Protein AF-A0AAD7I548-F1 (afdb_monomer_lite)

pLDDT: mean 81.97, std 16.38, range [32.16, 98.12]

Secondary structure (DSSP, 8-state):
-------SSSPPPPPPPHHHHHHHHTT-TTS-PSTT-HHHHHHHHHHHHHHHHHHHTT-SSSTT-SPPGGGS----HHHHHHHHHHHHHHHHHHHHHHHHHHHH----HHHHHTTSSSS-SSS--GGGTTSGGG-SSHHHHHHHHHHHHHHHTS---SSPPPHHHHHTTT-----HHHHHHHHHHHHHHHHHHHHHHHSSPPPPP--GGGGGGGGS--

Structure (mmCIF, N/CA/C/O backbone):
data_AF-A0AAD7I548-F1
#
_entry.id   AF-A0AAD7I548-F1
#
loop_
_atom_site.group_PDB
_atom_site.id
_atom_site.type_symbol
_atom_site.label_atom_id
_atom_site.label_alt_id
_atom_site.label_comp_id
_atom_site.label_asym_id
_atom_site.label_entity_id
_atom_site.label_seq_id
_atom_site.pdbx_PDB_ins_code
_atom_site.Cartn_x
_atom_site.Cartn_y
_atom_site.Cartn_z
_atom_site.occupancy
_atom_site.B_iso_or_equiv
_atom_site.auth_seq_id
_atom_site.auth_comp_id
_atom_site.auth_asym_id
_atom_site.auth_atom_id
_atom_site.pdbx_PDB_model_num
ATOM 1 N N . MET A 1 1 ? -15.010 4.657 2.835 1.00 35.31 1 MET A N 1
ATOM 2 C CA . MET A 1 1 ? -15.731 3.500 3.411 1.00 35.31 1 MET A CA 1
ATOM 3 C C . MET A 1 1 ? -14.705 2.384 3.453 1.00 35.31 1 MET A C 1
ATOM 5 O O . MET A 1 1 ? -14.196 2.048 2.397 1.00 35.31 1 MET A O 1
ATOM 9 N N . PHE A 1 2 ? -14.270 1.965 4.641 1.00 32.16 2 PHE A N 1
ATOM 10 C CA . PHE A 1 2 ? -13.131 1.051 4.793 1.00 32.16 2 PHE A CA 1
ATOM 11 C C . PHE A 1 2 ? -13.638 -0.394 4.825 1.00 32.16 2 PHE A C 1
ATOM 13 O O . PHE A 1 2 ? -14.444 -0.732 5.692 1.00 32.16 2 PHE A O 1
ATOM 20 N N . HIS A 1 3 ? -13.201 -1.210 3.865 1.00 35.81 3 HIS A N 1
ATOM 21 C CA . HIS A 1 3 ? -13.447 -2.651 3.834 1.00 35.81 3 HIS A CA 1
ATOM 22 C C . HIS A 1 3 ? -12.361 -3.352 4.657 1.00 35.81 3 HIS A C 1
ATOM 24 O O . HIS A 1 3 ? -11.180 -3.264 4.330 1.00 35.81 3 HIS A O 1
ATOM 30 N N . LEU A 1 4 ? -12.754 -4.018 5.742 1.00 39.50 4 LEU A N 1
ATOM 31 C CA . LEU A 1 4 ? -11.858 -4.830 6.564 1.00 39.50 4 LEU A CA 1
ATOM 32 C C . LEU A 1 4 ? -11.823 -6.260 5.997 1.00 39.50 4 LEU A C 1
ATOM 34 O O . LEU A 1 4 ? -12.542 -7.124 6.480 1.00 39.50 4 LEU A O 1
ATOM 38 N N . GLY A 1 5 ? -11.010 -6.491 4.959 1.00 39.66 5 GLY A N 1
ATOM 39 C CA . GLY A 1 5 ? -10.735 -7.825 4.390 1.00 39.66 5 GLY A CA 1
ATOM 40 C C . GLY A 1 5 ? -11.938 -8.527 3.747 1.00 39.66 5 GLY A C 1
ATOM 41 O O . GLY A 1 5 ? -12.976 -7.903 3.574 1.00 39.66 5 GLY A O 1
ATOM 42 N N . TYR A 1 6 ? -11.779 -9.807 3.377 1.00 40.66 6 TYR A N 1
ATOM 43 C CA . TYR A 1 6 ? -12.833 -10.791 3.052 1.00 40.66 6 TYR A CA 1
ATOM 44 C C . TYR A 1 6 ? -12.662 -11.994 3.988 1.00 40.66 6 TYR A C 1
ATOM 46 O O . TYR A 1 6 ? -11.545 -12.302 4.396 1.00 40.66 6 TYR A O 1
ATOM 54 N N . GLY A 1 7 ? -13.769 -12.563 4.466 1.00 38.75 7 GLY A N 1
ATOM 55 C CA . GLY A 1 7 ? -13.752 -13.793 5.249 1.00 38.75 7 GLY A CA 1
ATOM 56 C C . GLY A 1 7 ? -13.667 -14.976 4.294 1.00 38.75 7 GLY A C 1
ATOM 57 O O . GLY A 1 7 ? -13.907 -14.814 3.100 1.00 38.75 7 GLY A O 1
ATOM 58 N N . ASP A 1 8 ? -13.352 -16.162 4.811 1.00 42.03 8 ASP A N 1
ATOM 59 C CA . ASP A 1 8 ? -13.540 -17.411 4.067 1.00 42.03 8 ASP A CA 1
ATOM 60 C C . ASP A 1 8 ? -15.040 -17.560 3.725 1.00 42.03 8 ASP A C 1
ATOM 62 O O . ASP A 1 8 ? -15.838 -18.020 4.544 1.00 42.03 8 ASP A O 1
ATOM 66 N N . GLY A 1 9 ? -15.438 -17.105 2.534 1.00 41.94 9 GLY A N 1
ATOM 67 C CA . GLY A 1 9 ? -16.812 -17.130 2.030 1.00 41.94 9 GLY A CA 1
ATOM 68 C C . GLY A 1 9 ? -17.279 -15.777 1.483 1.00 41.94 9 GLY A C 1
ATOM 69 O O . GLY A 1 9 ? -17.045 -14.742 2.096 1.00 41.94 9 GLY A O 1
ATOM 70 N N . ASP A 1 10 ? -17.981 -15.807 0.346 1.00 41.94 10 ASP A N 1
ATOM 71 C CA . ASP A 1 10 ? -18.528 -14.675 -0.436 1.00 41.94 10 ASP A CA 1
ATOM 72 C C . ASP A 1 10 ? -19.487 -13.715 0.318 1.00 41.94 10 ASP A C 1
ATOM 74 O O . ASP A 1 10 ? -20.179 -12.904 -0.305 1.00 41.94 10 ASP A O 1
ATOM 78 N N . GLU A 1 11 ? -19.581 -13.772 1.649 1.00 42.22 11 GLU A N 1
ATOM 79 C CA . GLU A 1 11 ? -20.366 -12.798 2.401 1.00 42.22 11 GLU A CA 1
ATOM 80 C C . GLU A 1 11 ? -19.564 -11.500 2.602 1.00 42.22 11 GLU A C 1
ATOM 82 O O . GLU A 1 11 ? -18.455 -11.525 3.146 1.00 42.22 11 GLU A O 1
ATOM 87 N N . PRO A 1 12 ? -20.098 -10.334 2.185 1.00 47.03 12 PRO A N 1
ATOM 88 C CA . PRO A 1 12 ? -19.452 -9.063 2.468 1.00 47.03 12 PRO A CA 1
ATOM 89 C C . PRO A 1 12 ? -19.344 -8.901 3.985 1.00 47.03 12 PRO A C 1
ATOM 91 O O . PRO A 1 12 ? -20.351 -9.023 4.687 1.00 47.03 12 PRO A O 1
ATOM 94 N N . HIS A 1 13 ? -18.143 -8.602 4.495 1.00 50.72 13 HIS A N 1
ATOM 95 C CA . HIS A 1 13 ? -17.976 -8.322 5.922 1.00 50.72 13 HIS A CA 1
ATOM 96 C C . HIS A 1 13 ? -18.993 -7.288 6.373 1.00 50.72 13 HIS A C 1
ATOM 98 O O . HIS A 1 13 ? -19.174 -6.243 5.736 1.00 50.72 13 HIS A O 1
ATOM 104 N N . ALA A 1 14 ? -19.641 -7.584 7.494 1.00 61.34 14 ALA A N 1
ATOM 105 C CA . ALA A 1 14 ? -20.542 -6.652 8.133 1.00 61.34 14 ALA A CA 1
ATOM 106 C C . ALA A 1 14 ? -19.812 -5.315 8.341 1.00 61.34 14 ALA A C 1
ATOM 108 O O . ALA A 1 14 ? -18.760 -5.241 8.976 1.00 61.34 14 ALA A O 1
ATOM 109 N N . LEU A 1 15 ? -20.356 -4.246 7.761 1.00 68.62 15 LEU A N 1
ATOM 110 C CA . LEU A 1 15 ? -19.783 -2.915 7.890 1.00 68.62 15 LEU A CA 1
ATOM 111 C C . LEU A 1 15 ? -20.175 -2.319 9.239 1.00 68.62 15 LEU A C 1
ATOM 113 O O . LEU A 1 15 ? -21.347 -2.309 9.623 1.00 68.62 15 LEU A O 1
ATOM 117 N N . LEU A 1 16 ? -19.196 -1.738 9.927 1.00 76.44 16 LEU A N 1
ATOM 118 C CA . LEU A 1 16 ? -19.463 -0.899 11.085 1.00 76.44 16 LEU A CA 1
ATOM 119 C C . LEU A 1 16 ? -20.189 0.373 10.643 1.00 76.44 16 LEU A C 1
ATOM 121 O O . LEU A 1 16 ? -19.698 1.152 9.823 1.00 76.44 16 LEU A O 1
ATOM 125 N N . THR A 1 17 ? -21.348 0.627 11.240 1.00 80.56 17 THR A N 1
ATOM 126 C CA . THR A 1 17 ? -22.022 1.923 11.134 1.00 80.56 17 THR A CA 1
ATOM 127 C C . THR A 1 17 ? -21.152 3.025 11.745 1.00 80.56 17 THR A C 1
ATOM 129 O O . THR A 1 17 ? -20.344 2.785 12.645 1.00 80.56 17 THR A O 1
ATOM 132 N N . THR A 1 18 ? -21.354 4.274 11.321 1.00 76.94 18 THR A N 1
ATOM 133 C CA . THR A 1 18 ? -20.660 5.438 11.902 1.00 76.94 18 THR A CA 1
ATOM 134 C C . THR A 1 18 ? -20.806 5.501 13.424 1.00 76.94 18 THR A C 1
ATOM 136 O O . THR A 1 18 ? -19.850 5.828 14.123 1.00 76.94 18 THR A O 1
ATOM 139 N N . GLN A 1 19 ? -21.983 5.147 13.949 1.00 76.06 19 GLN A N 1
ATOM 140 C CA . GLN A 1 19 ? -22.218 5.129 15.390 1.00 76.06 19 GLN A CA 1
ATOM 141 C C . GLN A 1 19 ? -21.395 4.043 16.088 1.00 76.06 19 GLN A C 1
ATOM 143 O O . GLN A 1 19 ? -20.826 4.303 17.143 1.00 76.06 19 GLN A O 1
ATOM 148 N N . GLN A 1 20 ? -21.305 2.847 15.504 1.00 80.81 20 GLN A N 1
ATOM 149 C CA . GLN A 1 20 ? -20.478 1.770 16.047 1.00 80.81 20 GLN A CA 1
ATOM 150 C C . GLN A 1 20 ? -18.996 2.162 16.074 1.00 80.81 20 GLN A C 1
ATOM 152 O O . GLN A 1 20 ? -18.341 1.962 17.091 1.00 80.81 20 GLN A O 1
ATOM 157 N N . TRP A 1 21 ? -18.494 2.809 15.019 1.00 80.06 21 TRP A N 1
ATOM 158 C CA . TRP A 1 21 ? -17.136 3.365 14.997 1.00 80.06 21 TRP A CA 1
ATOM 159 C C . TRP A 1 21 ? -16.892 4.380 16.115 1.00 80.06 21 TRP A C 1
ATOM 161 O O . TRP A 1 21 ? -15.886 4.308 16.817 1.00 80.06 21 TRP A O 1
ATOM 171 N N . GLN A 1 22 ? -17.822 5.313 16.317 1.00 77.81 22 GLN A N 1
ATOM 172 C CA . GLN A 1 22 ? -17.722 6.283 17.408 1.00 77.81 22 GLN A CA 1
ATOM 173 C C . GLN A 1 22 ? -17.765 5.609 18.780 1.00 77.81 22 GLN A C 1
ATOM 175 O O . GLN A 1 22 ? -17.010 5.993 19.671 1.00 77.81 22 GLN A O 1
ATOM 180 N N . ASP A 1 23 ? -18.626 4.604 18.952 1.00 78.31 23 ASP A N 1
ATOM 181 C CA . ASP A 1 23 ? -18.731 3.842 20.194 1.00 78.31 23 ASP A CA 1
ATOM 182 C C . ASP A 1 23 ? -17.419 3.092 20.495 1.00 78.31 23 ASP A C 1
ATOM 184 O O . ASP A 1 23 ? -17.006 3.042 21.657 1.00 78.31 23 ASP A O 1
ATOM 188 N N . ILE A 1 24 ? -16.731 2.592 19.460 1.00 77.88 24 ILE A N 1
ATOM 189 C CA . ILE A 1 24 ? -15.411 1.958 19.562 1.00 77.88 24 ILE A CA 1
ATOM 190 C C . ILE A 1 24 ? -14.345 2.953 20.018 1.00 77.88 24 ILE A C 1
ATOM 192 O O . ILE A 1 24 ? -13.729 2.764 21.067 1.00 77.88 24 ILE A O 1
ATOM 196 N N . VAL A 1 25 ? -14.173 4.047 19.274 1.00 76.19 25 VAL A N 1
ATOM 197 C CA . VAL A 1 25 ? -13.136 5.061 19.541 1.00 76.19 25 VAL A CA 1
ATOM 198 C C . VAL A 1 25 ? -13.317 5.715 20.913 1.00 76.19 25 VAL A C 1
ATOM 200 O O . VAL A 1 25 ? -12.347 6.069 21.574 1.00 76.19 25 VAL A O 1
ATOM 203 N N . GLN A 1 26 ? -14.561 5.858 21.372 1.00 76.44 26 GLN A N 1
ATOM 204 C CA . GLN A 1 26 ? -14.877 6.466 22.666 1.00 76.44 26 GLN A CA 1
ATOM 205 C C . GLN A 1 26 ? -14.881 5.465 23.830 1.00 76.44 26 GLN A C 1
ATOM 207 O O . GLN A 1 26 ? -15.233 5.848 24.947 1.00 76.44 26 GLN A O 1
ATOM 212 N N . GLY A 1 27 ? -14.568 4.186 23.592 1.00 73.06 27 GLY A N 1
ATOM 213 C CA . GLY A 1 27 ? -14.579 3.158 24.635 1.00 73.06 27 GLY A CA 1
ATOM 214 C C . GLY A 1 27 ? -15.946 2.910 25.255 1.00 73.06 27 GLY A C 1
ATOM 215 O O . GLY A 1 27 ? -16.060 2.526 26.416 1.00 73.06 27 GLY A O 1
ATOM 216 N N . LYS A 1 28 ? -17.018 3.144 24.496 1.00 75.25 28 LYS A N 1
ATOM 217 C CA . LYS A 1 28 ? -18.389 2.888 24.954 1.00 75.25 28 LYS A CA 1
ATOM 218 C C . LYS A 1 28 ? -18.753 1.405 24.897 1.00 75.25 28 LYS A C 1
ATOM 220 O O . LYS A 1 28 ? -19.718 1.012 25.547 1.00 75.25 28 LYS A O 1
ATOM 225 N N . ILE A 1 29 ? -17.977 0.604 24.167 1.00 69.12 29 ILE A N 1
ATOM 226 C CA . ILE A 1 29 ? -18.189 -0.835 23.966 1.00 69.12 29 ILE A CA 1
ATOM 227 C C . ILE A 1 29 ? -17.976 -1.668 25.239 1.00 69.12 29 ILE A C 1
ATOM 229 O O . ILE A 1 29 ? -18.681 -2.653 25.444 1.00 69.12 29 ILE A O 1
ATOM 233 N N . THR A 1 30 ? -17.041 -1.263 26.103 1.00 60.94 30 THR A N 1
ATOM 234 C CA . THR A 1 30 ? -16.656 -1.993 27.329 1.00 60.94 30 THR A CA 1
ATOM 235 C C . THR A 1 30 ? -17.625 -1.788 28.489 1.00 60.94 30 THR A C 1
ATOM 237 O O . THR A 1 30 ? -17.531 -2.457 29.520 1.00 60.94 30 THR A O 1
ATOM 240 N N . LYS A 1 31 ? -18.605 -0.888 28.341 1.00 61.25 31 LYS A N 1
ATOM 241 C CA . LYS A 1 31 ? -19.689 -0.741 29.312 1.00 61.25 31 LYS A CA 1
ATOM 242 C C . LYS A 1 31 ? -20.617 -1.937 29.160 1.00 61.25 31 LYS A C 1
ATOM 244 O O . LYS A 1 31 ? -21.566 -1.873 28.382 1.00 61.25 31 LYS A O 1
ATOM 249 N N . GLN A 1 32 ? -20.349 -3.008 29.910 1.00 58.16 32 GLN A N 1
ATOM 250 C CA . GLN A 1 32 ? -21.265 -4.138 30.051 1.00 58.16 32 GLN A CA 1
ATOM 251 C C . GLN A 1 32 ? -22.642 -3.592 30.447 1.00 58.16 32 GLN A C 1
ATOM 253 O O . GLN A 1 32 ? -22.891 -3.205 31.591 1.00 58.16 32 GLN A O 1
ATOM 258 N N . GLY A 1 33 ? -23.531 -3.475 29.461 1.00 60.28 33 GLY A N 1
ATOM 259 C CA . GLY A 1 33 ? -24.917 -3.125 29.710 1.00 60.28 33 GLY A CA 1
ATOM 260 C C . GLY A 1 33 ? -25.535 -4.176 30.627 1.00 60.28 33 GLY A C 1
ATOM 261 O O . GLY A 1 33 ? -25.086 -5.321 30.666 1.00 60.28 33 GLY A O 1
ATOM 262 N N . LYS A 1 34 ? -26.592 -3.808 31.359 1.00 68.56 34 LYS A N 1
ATOM 263 C CA . LYS A 1 34 ? -27.379 -4.795 32.115 1.00 68.56 34 LYS A CA 1
ATOM 264 C C . LYS A 1 34 ? -27.744 -5.973 31.204 1.00 68.56 34 LYS A C 1
ATOM 266 O O . LYS A 1 34 ? -28.036 -5.757 30.022 1.00 68.56 34 LYS A O 1
ATOM 271 N N . ALA A 1 35 ? -27.746 -7.181 31.766 1.00 68.69 35 ALA A N 1
ATOM 272 C CA . ALA A 1 35 ? -28.108 -8.395 31.044 1.00 68.69 35 ALA A CA 1
ATOM 273 C C . ALA A 1 35 ? -29.441 -8.208 30.292 1.00 68.69 35 ALA A C 1
ATOM 275 O O . ALA A 1 35 ? -30.425 -7.757 30.880 1.00 68.69 35 ALA A O 1
ATOM 276 N N . GLY A 1 36 ? -29.451 -8.501 28.990 1.00 70.81 36 GLY A N 1
ATOM 277 C CA . GLY A 1 36 ? -30.613 -8.336 28.109 1.00 70.81 36 GLY A CA 1
ATOM 278 C C . GLY A 1 36 ? -30.812 -6.927 27.534 1.00 70.81 36 GLY A C 1
ATOM 279 O O . GLY A 1 36 ? -31.822 -6.670 26.885 1.00 70.81 36 GLY A O 1
ATOM 280 N N . SER A 1 37 ? -29.882 -5.994 27.755 1.00 78.38 37 SER A N 1
ATOM 281 C CA . SER A 1 37 ? -29.973 -4.645 27.183 1.00 78.38 37 SER A CA 1
ATOM 282 C C . SER A 1 37 ? -29.532 -4.588 25.715 1.00 78.38 37 SER A C 1
ATOM 284 O O . SER A 1 37 ? -28.650 -5.326 25.276 1.00 78.38 37 SER A O 1
ATOM 286 N N . HIS A 1 38 ? -30.065 -3.614 24.969 1.00 75.62 38 HIS A N 1
ATOM 287 C CA . HIS A 1 38 ? -29.592 -3.291 23.616 1.00 75.62 38 HIS A CA 1
ATOM 288 C C . HIS A 1 38 ? -28.094 -2.948 23.561 1.00 75.62 38 HIS A C 1
ATOM 290 O O . HIS A 1 38 ? -27.461 -3.160 22.532 1.00 75.62 38 HIS A O 1
ATOM 296 N N . ALA A 1 39 ? -27.525 -2.428 24.654 1.00 71.06 39 ALA A N 1
ATOM 297 C CA . ALA A 1 39 ? -26.095 -2.151 24.752 1.00 71.06 39 ALA A CA 1
ATOM 298 C C . ALA A 1 39 ? -25.268 -3.447 24.755 1.00 71.06 39 ALA A C 1
ATOM 300 O O . ALA A 1 39 ? -24.291 -3.534 24.024 1.00 71.06 39 ALA A O 1
ATOM 301 N N . GLN A 1 40 ? -25.705 -4.475 25.491 1.00 75.31 40 GLN A N 1
ATOM 302 C CA . GLN A 1 40 ? -25.041 -5.782 25.501 1.00 75.31 40 GLN A CA 1
ATOM 303 C C . GLN A 1 40 ? -25.101 -6.461 24.125 1.00 75.31 40 GLN A C 1
ATOM 305 O O . GLN A 1 40 ? -24.085 -6.949 23.642 1.00 75.31 40 GLN A O 1
ATOM 310 N N . ALA A 1 41 ? -26.269 -6.452 23.472 1.00 76.81 41 ALA A N 1
ATOM 311 C CA . ALA A 1 41 ? -26.416 -7.013 22.127 1.00 76.81 41 ALA A CA 1
ATOM 312 C C . ALA A 1 41 ? -25.527 -6.289 21.099 1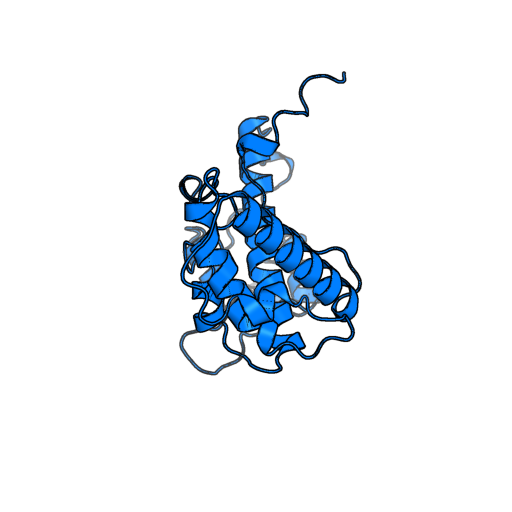.00 76.81 41 ALA A C 1
ATOM 314 O O . ALA A 1 41 ? -24.945 -6.922 20.221 1.00 76.81 41 ALA A O 1
ATOM 315 N N . ARG A 1 42 ? -25.378 -4.963 21.236 1.00 75.19 42 ARG A N 1
ATOM 316 C CA . ARG A 1 42 ? -24.481 -4.167 20.392 1.00 75.19 42 ARG A CA 1
ATOM 317 C C . ARG A 1 42 ? -23.012 -4.515 20.631 1.00 75.19 42 ARG A C 1
ATOM 319 O O . ARG A 1 42 ? -22.303 -4.701 19.651 1.00 75.19 42 ARG A O 1
ATOM 326 N N . SER A 1 43 ? -22.563 -4.615 21.884 1.00 75.44 43 SER A N 1
ATOM 327 C CA . SER A 1 43 ? -21.179 -5.002 22.192 1.00 75.44 43 SER A CA 1
ATOM 328 C C . SER A 1 43 ? -20.860 -6.410 21.688 1.00 75.44 43 SER A C 1
ATOM 330 O O . SER A 1 43 ? -19.832 -6.582 21.052 1.00 75.44 43 SER A O 1
ATOM 332 N N . ALA A 1 44 ? -21.765 -7.379 21.859 1.00 77.94 44 ALA A N 1
ATOM 333 C CA . ALA A 1 44 ? -21.573 -8.740 21.349 1.00 77.94 44 ALA A CA 1
ATOM 334 C C . ALA A 1 44 ? -21.464 -8.783 19.813 1.00 77.94 44 ALA A C 1
ATOM 336 O O . ALA A 1 44 ? -20.581 -9.442 19.274 1.00 77.94 44 ALA A O 1
ATOM 337 N N . SER A 1 45 ? -22.317 -8.029 19.110 1.00 79.94 45 SER A N 1
ATOM 338 C CA . SER A 1 45 ? -22.238 -7.895 17.648 1.00 79.94 45 SER A CA 1
ATOM 339 C C . SER A 1 45 ? -20.937 -7.224 17.196 1.00 79.94 45 SER A C 1
ATOM 341 O O . SER A 1 45 ? -20.380 -7.597 16.168 1.00 79.94 45 SER A O 1
ATOM 343 N N . LEU A 1 46 ? -20.431 -6.250 17.961 1.00 78.81 46 LEU A N 1
ATOM 344 C CA . LEU A 1 46 ? -19.153 -5.601 17.671 1.00 78.81 46 LEU A CA 1
ATOM 345 C C . LEU A 1 46 ? -17.961 -6.517 17.929 1.00 78.81 46 LEU A C 1
ATOM 347 O O . LEU A 1 46 ? -17.039 -6.533 17.123 1.00 78.81 46 LEU A O 1
ATOM 351 N N . GLU A 1 47 ? -17.981 -7.284 19.017 1.00 79.12 47 GLU A N 1
ATOM 352 C CA . GLU A 1 47 ? -16.953 -8.283 19.308 1.00 79.12 47 GLU A CA 1
ATOM 353 C C . GLU A 1 47 ? -16.899 -9.364 18.239 1.00 79.12 47 GLU A C 1
ATOM 355 O O . GLU A 1 47 ? -15.813 -9.759 17.839 1.00 79.12 47 GLU A O 1
ATOM 360 N N . GLU A 1 48 ? -18.050 -9.829 17.756 1.00 82.19 48 GLU A N 1
ATOM 361 C CA . GLU A 1 48 ? -18.116 -10.803 16.668 1.00 82.19 48 GLU A CA 1
ATOM 362 C C . GLU A 1 48 ? -17.507 -10.250 15.375 1.00 82.19 48 GLU A C 1
ATOM 364 O O . GLU A 1 48 ? -16.666 -10.906 14.765 1.00 82.19 48 GLU A O 1
ATOM 369 N N . LEU A 1 49 ? -17.864 -9.016 15.013 1.00 80.25 49 LEU A N 1
ATOM 370 C CA . LEU A 1 49 ? -17.369 -8.341 13.813 1.00 80.25 49 LEU A CA 1
ATOM 371 C C . LEU A 1 49 ? -15.860 -8.059 13.888 1.00 80.25 49 LEU A C 1
ATOM 373 O O . LEU A 1 49 ? -15.145 -8.219 12.904 1.00 80.25 49 LEU A O 1
ATOM 377 N N . LEU A 1 50 ? -15.359 -7.662 15.059 1.00 78.69 50 LEU A N 1
ATOM 378 C CA . LEU A 1 50 ? -13.948 -7.326 15.268 1.00 78.69 50 LEU A CA 1
ATOM 379 C C . LEU A 1 50 ? -13.073 -8.530 15.639 1.00 78.69 50 LEU A C 1
ATOM 381 O O . LEU A 1 50 ? -11.849 -8.400 15.670 1.00 78.69 50 LEU A O 1
ATOM 385 N N . ARG A 1 51 ? -13.660 -9.707 15.889 1.00 80.38 51 ARG A N 1
ATOM 386 C CA . ARG A 1 51 ? -12.932 -10.912 16.312 1.00 80.38 51 ARG A CA 1
ATOM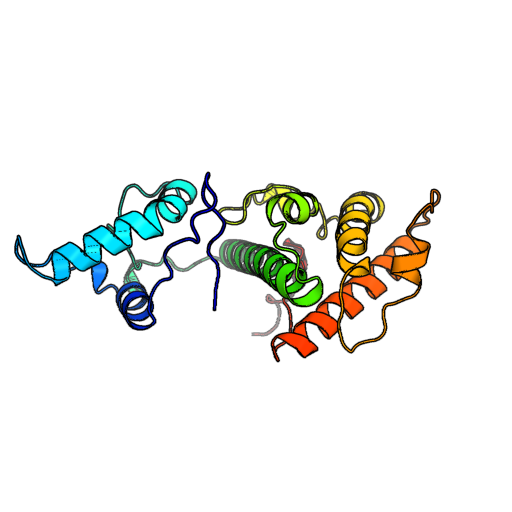 387 C C . ARG A 1 51 ? -11.741 -11.262 15.416 1.00 80.38 51 ARG A C 1
ATOM 389 O O . ARG A 1 51 ? -10.693 -11.570 15.985 1.00 80.38 51 ARG A O 1
ATOM 396 N N . PRO A 1 52 ? -11.827 -11.186 14.071 1.00 73.50 52 PRO A N 1
ATOM 397 C CA . PRO A 1 52 ? -10.668 -11.450 13.221 1.00 73.50 52 PRO A CA 1
ATOM 398 C C . PRO A 1 52 ? -9.505 -10.488 13.500 1.00 73.50 52 PRO A C 1
ATOM 400 O O . PRO A 1 52 ? -8.359 -10.923 13.598 1.00 73.50 52 PRO A O 1
ATOM 403 N N . ALA A 1 53 ? -9.799 -9.199 13.706 1.00 73.06 53 ALA A N 1
ATOM 404 C CA . ALA A 1 53 ? -8.793 -8.193 14.040 1.00 73.06 53 ALA A CA 1
ATOM 405 C C . ALA A 1 53 ? -8.193 -8.433 15.435 1.00 73.06 53 ALA A C 1
ATOM 407 O O . ALA A 1 53 ? -6.980 -8.342 15.602 1.00 73.06 53 ALA A O 1
ATOM 408 N N . PHE A 1 54 ? -9.009 -8.810 16.424 1.00 76.94 54 PHE A N 1
ATOM 409 C CA . PHE A 1 54 ? -8.511 -9.158 17.759 1.00 76.94 54 PHE A CA 1
ATOM 410 C C . PHE A 1 54 ? -7.608 -10.385 17.731 1.00 76.94 54 PHE A C 1
ATOM 412 O O . PHE A 1 54 ? -6.507 -10.343 18.273 1.00 76.94 54 PHE A O 1
ATOM 419 N N . SER A 1 55 ? -8.014 -11.437 17.018 1.00 75.12 55 SER A N 1
ATOM 420 C CA . SER A 1 55 ? -7.197 -12.642 16.851 1.00 75.12 55 SER A CA 1
ATOM 421 C C . SER A 1 55 ? -5.862 -12.332 16.167 1.00 75.12 55 SER A C 1
ATOM 423 O O . SER A 1 55 ? -4.826 -12.825 16.607 1.00 75.12 55 SER A O 1
ATOM 425 N N . ALA A 1 56 ? -5.857 -11.465 15.147 1.00 67.44 56 ALA A N 1
ATOM 426 C CA . ALA A 1 56 ? -4.627 -11.008 14.496 1.00 67.44 56 ALA A CA 1
ATOM 427 C C . ALA A 1 56 ? -3.701 -10.233 15.454 1.00 67.44 56 ALA A C 1
ATOM 429 O O . ALA A 1 56 ? -2.481 -10.368 15.378 1.00 67.44 56 ALA A O 1
ATOM 430 N N . CYS A 1 57 ? -4.275 -9.480 16.394 1.00 68.88 57 CYS A N 1
ATOM 431 C CA . CYS A 1 57 ? -3.548 -8.724 17.414 1.00 68.88 57 CYS A CA 1
ATOM 432 C C . CYS A 1 57 ? -3.257 -9.520 18.701 1.00 68.88 57 CYS A C 1
ATOM 434 O O . CYS A 1 57 ? -2.794 -8.932 19.676 1.00 68.88 57 CYS A O 1
ATOM 436 N N . SER A 1 58 ? -3.518 -10.835 18.733 1.00 77.25 58 SER A N 1
ATOM 437 C CA . SER A 1 58 ? -3.399 -11.665 19.948 1.00 77.25 58 SER A CA 1
ATOM 438 C C . SER A 1 58 ? -4.207 -11.123 21.140 1.00 77.25 58 SER A C 1
ATOM 440 O O . SER A 1 58 ? -3.765 -11.180 22.286 1.00 77.25 58 SER A O 1
ATOM 442 N N . MET A 1 59 ? -5.385 -10.567 20.858 1.00 74.88 59 MET A N 1
ATOM 443 C CA . MET A 1 59 ? -6.356 -10.106 21.847 1.00 74.88 59 MET A CA 1
ATOM 444 C C . MET A 1 59 ? -7.505 -11.111 21.956 1.00 74.88 59 MET A C 1
ATOM 446 O O . MET A 1 59 ? -8.081 -11.512 20.943 1.00 74.88 59 MET A O 1
ATOM 450 N N . ASP A 1 60 ? -7.858 -11.483 23.187 1.00 77.31 60 ASP A N 1
ATOM 451 C CA . ASP A 1 60 ? -8.951 -12.426 23.458 1.00 77.31 60 ASP A CA 1
ATOM 452 C C . ASP A 1 60 ? -10.336 -11.750 23.415 1.00 77.31 60 ASP A C 1
ATOM 454 O O . ASP A 1 60 ? -11.324 -12.369 23.016 1.00 77.31 60 ASP A O 1
ATOM 458 N N . ASP A 1 61 ? -10.418 -10.475 23.813 1.00 76.12 61 ASP A N 1
ATOM 459 C CA . ASP A 1 61 ? -11.652 -9.688 23.879 1.00 76.12 61 ASP A CA 1
ATOM 460 C C . ASP A 1 61 ? -11.384 -8.163 23.814 1.00 76.12 61 ASP A C 1
ATOM 462 O O . ASP A 1 61 ? -10.284 -7.706 23.495 1.00 76.12 61 ASP A O 1
ATOM 466 N N . LEU A 1 62 ? -12.413 -7.355 24.099 1.00 72.38 62 LEU A N 1
ATOM 467 C CA . LEU A 1 62 ? -12.346 -5.888 24.153 1.00 72.38 62 LEU A CA 1
ATOM 468 C C . LEU A 1 62 ? -11.767 -5.327 25.466 1.00 72.38 62 LEU A C 1
ATOM 470 O O . LEU A 1 62 ? -11.757 -4.106 25.666 1.00 72.38 62 LEU A O 1
ATOM 474 N N . THR A 1 63 ? -11.326 -6.175 26.394 1.00 72.69 63 THR A N 1
ATOM 475 C CA . THR A 1 63 ? -10.844 -5.737 27.704 1.00 72.69 63 THR A CA 1
ATOM 476 C C . THR A 1 63 ? -9.587 -4.884 27.537 1.00 72.69 63 THR A C 1
ATOM 478 O O . THR A 1 63 ? -8.605 -5.284 26.921 1.00 72.69 63 THR A O 1
ATOM 481 N N . GLY A 1 64 ? -9.616 -3.667 28.090 1.00 68.00 64 GLY A N 1
ATOM 482 C CA . GLY A 1 64 ? -8.515 -2.706 27.959 1.00 68.00 64 GLY A CA 1
ATOM 483 C C . GLY A 1 64 ? -8.533 -1.874 26.671 1.00 68.00 64 GLY A C 1
ATOM 484 O O . GLY A 1 64 ? -7.625 -1.067 26.481 1.00 68.00 64 GLY A O 1
ATOM 485 N N . PHE A 1 65 ? -9.562 -2.015 25.822 1.00 69.75 65 PHE A N 1
ATOM 486 C CA . PHE A 1 65 ? -9.737 -1.210 24.614 1.00 69.75 65 PHE A CA 1
ATOM 487 C C . PHE A 1 65 ? -10.858 -0.152 24.753 1.00 69.75 65 PHE A C 1
ATOM 489 O O . PHE A 1 65 ? -11.952 -0.464 25.232 1.00 69.75 65 PHE A O 1
ATOM 496 N N . PRO A 1 66 ? -10.650 1.090 24.275 1.00 69.56 66 PRO A N 1
ATOM 497 C CA . PRO A 1 66 ? -9.375 1.663 23.868 1.00 69.56 66 PRO A CA 1
ATOM 498 C C . PRO A 1 66 ? -8.469 1.833 25.090 1.00 69.56 66 PRO A C 1
ATOM 500 O O . PRO A 1 66 ? -8.948 2.021 26.213 1.00 69.56 66 PRO A O 1
ATOM 503 N N . VAL A 1 67 ? -7.158 1.785 24.861 1.00 69.12 67 VAL A N 1
ATOM 504 C CA . VAL A 1 67 ? -6.174 2.054 25.912 1.00 69.12 67 VAL A CA 1
ATOM 505 C C . VAL A 1 67 ? -6.426 3.466 26.438 1.00 69.12 67 VAL A C 1
ATOM 507 O O . VAL A 1 67 ? -6.481 4.424 25.663 1.00 69.12 67 VAL A O 1
ATOM 510 N N . LEU A 1 68 ? -6.637 3.597 27.752 1.00 69.81 68 LEU A N 1
ATOM 511 C CA . LEU A 1 68 ? -6.815 4.907 28.375 1.00 69.81 68 LEU A CA 1
ATOM 512 C C . LEU A 1 68 ? -5.569 5.765 28.099 1.00 69.81 68 LEU A C 1
ATOM 514 O O . LEU A 1 68 ? -4.465 5.225 28.166 1.00 69.81 68 LEU A O 1
ATOM 518 N N . PRO A 1 69 ? -5.702 7.079 27.840 1.00 67.25 69 PRO A N 1
ATOM 519 C CA . PRO A 1 69 ? -4.557 7.940 27.533 1.00 67.25 69 PRO A CA 1
ATOM 520 C C . PRO A 1 69 ? -3.426 7.838 28.567 1.00 67.25 69 PRO A C 1
ATOM 522 O O . PRO A 1 69 ? -2.258 7.768 28.200 1.00 67.25 69 PRO A O 1
ATOM 525 N N . ASP A 1 70 ? -3.784 7.725 29.847 1.00 72.25 70 ASP A N 1
ATOM 526 C CA . ASP A 1 70 ? -2.839 7.629 30.968 1.00 72.25 70 ASP A CA 1
ATOM 527 C C . ASP A 1 70 ? -2.160 6.250 31.083 1.00 72.25 70 ASP A C 1
ATOM 529 O O . ASP A 1 70 ? -1.199 6.085 31.832 1.00 72.25 70 ASP A O 1
ATOM 533 N N . ALA A 1 71 ? -2.670 5.249 30.360 1.00 66.00 71 ALA A N 1
ATOM 534 C CA . ALA A 1 71 ? -2.136 3.891 30.304 1.00 66.00 71 ALA A CA 1
ATOM 535 C C . ALA A 1 71 ? -1.222 3.660 29.089 1.00 66.00 71 ALA A C 1
ATOM 537 O O . ALA A 1 71 ? -0.635 2.584 28.977 1.00 66.00 71 ALA A O 1
ATOM 538 N N . VAL A 1 72 ? -1.084 4.642 28.187 1.00 67.44 72 VAL A N 1
ATOM 539 C CA . VAL A 1 72 ? -0.131 4.569 27.074 1.00 67.44 72 VAL A CA 1
ATOM 540 C C . VAL A 1 72 ? 1.241 4.998 27.601 1.00 67.44 72 VAL A C 1
ATOM 542 O O . VAL A 1 72 ? 1.424 6.175 27.921 1.00 67.44 72 VAL A O 1
ATOM 545 N N . PRO A 1 73 ? 2.219 4.084 27.734 1.00 73.75 73 PRO A N 1
ATOM 546 C CA . PRO A 1 73 ? 3.561 4.476 28.137 1.00 73.75 73 PRO A CA 1
ATOM 547 C C . PRO A 1 73 ? 4.127 5.484 27.134 1.00 73.75 73 PRO A C 1
ATOM 549 O O . PRO A 1 73 ? 3.881 5.376 25.931 1.00 73.75 73 PRO A O 1
ATOM 552 N N . LEU A 1 74 ? 4.903 6.453 27.630 1.00 77.06 74 LEU A N 1
ATOM 553 C CA . LEU A 1 74 ? 5.699 7.332 26.774 1.00 77.06 74 LEU A CA 1
ATOM 554 C C . LEU A 1 74 ? 6.537 6.458 25.840 1.00 77.06 74 LEU A C 1
ATOM 556 O O . LEU A 1 74 ? 7.398 5.702 26.291 1.00 77.06 74 LEU A O 1
ATOM 560 N N . LEU A 1 75 ? 6.241 6.543 24.548 1.00 81.06 75 LEU A N 1
ATOM 561 C CA . LEU A 1 75 ? 6.952 5.792 23.530 1.00 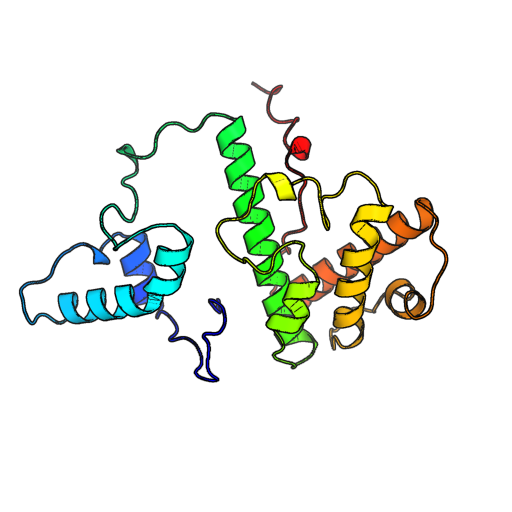81.06 75 LEU A CA 1
ATOM 562 C C . LEU A 1 75 ? 8.308 6.451 23.317 1.00 81.06 75 LEU A C 1
ATOM 564 O O . LEU A 1 75 ? 8.397 7.669 23.143 1.00 81.06 75 LEU A O 1
ATOM 568 N N . ASP A 1 76 ? 9.369 5.652 23.313 1.00 86.94 76 ASP A N 1
ATOM 569 C CA . ASP A 1 76 ? 10.649 6.152 22.842 1.00 86.94 76 ASP A CA 1
ATOM 570 C C . ASP A 1 76 ? 10.598 6.435 21.327 1.00 86.94 76 ASP A C 1
ATOM 572 O O . ASP A 1 76 ? 9.658 6.074 20.604 1.00 86.94 76 ASP A O 1
ATOM 576 N N . VAL A 1 77 ? 11.622 7.133 20.838 1.00 86.31 77 VAL A N 1
ATOM 577 C CA . VAL A 1 77 ? 11.705 7.546 19.434 1.00 86.31 77 VAL A CA 1
ATOM 578 C C . VAL A 1 77 ? 11.730 6.339 18.493 1.00 86.31 77 VAL A C 1
ATOM 580 O O . VAL A 1 77 ? 11.127 6.405 17.425 1.00 86.31 77 VAL A O 1
ATOM 583 N N . ASN A 1 78 ? 12.385 5.236 18.863 1.00 86.81 78 ASN A N 1
ATOM 584 C CA . ASN A 1 78 ? 12.461 4.048 18.011 1.00 86.81 78 ASN A CA 1
ATOM 585 C C . ASN A 1 78 ? 11.098 3.368 17.922 1.00 86.81 78 ASN A C 1
ATOM 587 O O . ASN A 1 78 ? 10.629 3.088 16.821 1.00 86.81 78 ASN A O 1
ATOM 591 N N . ARG A 1 79 ? 10.403 3.227 19.053 1.00 86.44 79 ARG A N 1
ATOM 592 C CA . ARG A 1 79 ? 9.056 2.663 19.077 1.00 86.44 79 ARG A CA 1
ATOM 593 C C . ARG A 1 79 ? 8.056 3.521 18.306 1.00 86.44 79 ARG A C 1
ATOM 595 O O . ARG A 1 79 ? 7.175 2.996 17.633 1.00 86.44 79 ARG A O 1
ATOM 602 N N . THR A 1 80 ? 8.210 4.842 18.355 1.00 87.88 80 THR A N 1
ATOM 603 C CA . THR A 1 80 ? 7.393 5.764 17.553 1.00 87.88 80 THR A CA 1
ATOM 604 C C . THR A 1 80 ? 7.611 5.544 16.054 1.00 87.88 80 THR A C 1
ATOM 606 O O . THR A 1 80 ? 6.646 5.508 15.297 1.00 87.88 80 THR A O 1
ATOM 609 N N . LYS A 1 81 ? 8.862 5.355 15.615 1.00 88.62 81 LYS A N 1
ATOM 610 C CA . LYS A 1 81 ? 9.189 5.073 14.207 1.00 88.62 81 LYS A CA 1
ATOM 611 C C . LYS A 1 81 ? 8.620 3.741 13.741 1.00 88.62 81 LYS A C 1
ATOM 613 O O . LYS A 1 81 ? 8.045 3.686 12.662 1.00 88.62 81 LYS A O 1
ATOM 618 N N . GLU A 1 82 ? 8.751 2.704 14.563 1.00 88.94 82 GLU A N 1
ATOM 619 C CA . GLU A 1 82 ? 8.167 1.385 14.311 1.00 88.94 82 GLU A CA 1
ATOM 620 C C . GLU A 1 82 ? 6.653 1.481 14.099 1.00 88.94 82 GLU A C 1
ATOM 622 O O . GLU A 1 82 ? 6.142 0.983 13.102 1.00 88.94 82 GLU A O 1
ATOM 627 N N . LEU A 1 83 ? 5.948 2.196 14.981 1.00 87.88 83 LEU A N 1
ATOM 628 C CA . LEU A 1 83 ? 4.502 2.397 14.863 1.00 87.88 83 LEU A CA 1
ATOM 629 C C . LEU A 1 83 ? 4.120 3.224 13.631 1.00 87.88 83 LEU A C 1
ATOM 631 O O . LEU A 1 83 ? 3.143 2.905 12.963 1.00 87.88 83 LEU A O 1
ATOM 635 N N . LEU A 1 84 ? 4.870 4.283 13.311 1.00 89.88 84 LEU A N 1
ATOM 636 C CA . LEU A 1 84 ? 4.620 5.083 12.108 1.00 89.88 84 LEU A CA 1
ATOM 637 C C . LEU A 1 84 ? 4.841 4.271 10.832 1.00 89.88 84 LEU A C 1
ATOM 639 O O . LEU A 1 84 ? 4.053 4.389 9.897 1.00 89.88 84 LEU A O 1
ATOM 643 N N . TRP A 1 85 ? 5.892 3.451 10.801 1.00 91.94 85 TRP A N 1
ATOM 644 C CA . TRP A 1 85 ? 6.157 2.537 9.699 1.00 91.94 85 TRP A CA 1
ATOM 645 C C . TRP A 1 85 ? 5.030 1.510 9.555 1.00 91.94 85 TRP A C 1
ATOM 647 O O . TRP A 1 85 ? 4.480 1.371 8.466 1.00 91.94 85 TRP A O 1
ATOM 657 N N . GLU A 1 86 ? 4.625 0.866 10.653 1.00 90.81 86 GLU A N 1
ATOM 658 C CA . GLU A 1 86 ? 3.544 -0.124 10.650 1.00 90.81 86 GLU A CA 1
ATOM 659 C C . GLU A 1 86 ? 2.216 0.491 10.182 1.00 90.81 86 GLU A C 1
ATOM 661 O O . GLU A 1 86 ? 1.528 -0.065 9.330 1.00 90.81 86 GLU A O 1
ATOM 666 N N . LEU A 1 87 ? 1.860 1.680 10.673 1.00 91.00 87 LEU A N 1
ATOM 667 C CA . LEU A 1 87 ? 0.642 2.367 10.238 1.00 91.00 87 LEU A CA 1
ATOM 668 C C . LEU A 1 87 ? 0.691 2.752 8.758 1.00 91.00 87 LEU A C 1
ATOM 670 O O . LEU A 1 87 ? -0.316 2.636 8.061 1.00 91.00 87 LEU A O 1
ATOM 674 N N . ALA A 1 88 ? 1.839 3.219 8.272 1.00 92.19 88 ALA A N 1
ATOM 675 C CA . ALA A 1 88 ? 1.988 3.617 6.881 1.00 92.19 88 ALA A CA 1
ATOM 676 C C . ALA A 1 88 ? 1.929 2.427 5.927 1.00 92.19 88 ALA A C 1
ATOM 678 O O . ALA A 1 88 ? 1.203 2.478 4.940 1.00 92.19 88 ALA A O 1
ATOM 679 N N . GLU A 1 89 ? 2.641 1.349 6.238 1.00 92.38 89 GLU A N 1
ATOM 680 C CA . GLU A 1 89 ? 2.641 0.141 5.421 1.00 92.38 89 GLU A CA 1
ATOM 681 C C . GLU A 1 89 ? 1.241 -0.508 5.416 1.00 92.38 89 GLU A C 1
ATOM 683 O O . GLU A 1 89 ? 0.743 -0.896 4.360 1.00 92.38 89 GLU A O 1
ATOM 688 N N . MET A 1 90 ? 0.532 -0.511 6.553 1.00 92.00 90 MET A N 1
ATOM 689 C CA . MET A 1 90 ? -0.851 -0.988 6.631 1.00 92.00 90 MET A CA 1
ATOM 690 C C . MET A 1 90 ? -1.768 -0.132 5.752 1.00 92.00 90 MET A C 1
ATOM 692 O O . MET A 1 90 ? -2.528 -0.666 4.943 1.00 92.00 90 MET A O 1
ATOM 696 N N . ASN A 1 91 ? -1.689 1.194 5.887 1.00 93.75 91 ASN A N 1
ATOM 697 C CA . ASN A 1 91 ? -2.498 2.110 5.089 1.00 93.75 91 ASN A CA 1
ATOM 698 C C . ASN A 1 91 ? -2.207 1.954 3.597 1.00 93.75 91 ASN A C 1
ATOM 700 O O . ASN A 1 91 ? -3.154 1.844 2.831 1.00 93.75 91 ASN A O 1
ATOM 704 N N . PHE A 1 92 ? -0.939 1.862 3.192 1.00 95.00 92 PHE A N 1
ATOM 705 C CA . PHE A 1 92 ? -0.558 1.628 1.800 1.00 95.00 92 PHE A CA 1
ATOM 706 C C . PHE A 1 92 ? -1.199 0.351 1.240 1.00 95.00 92 PHE A C 1
ATOM 708 O O . PHE A 1 92 ? -1.804 0.392 0.170 1.00 95.00 92 PHE A O 1
ATOM 715 N N . ARG A 1 93 ? -1.138 -0.773 1.969 1.00 94.00 93 ARG A N 1
ATOM 716 C CA . ARG A 1 93 ? -1.738 -2.043 1.520 1.00 94.00 93 ARG A CA 1
ATOM 717 C C . ARG A 1 93 ? -3.252 -1.921 1.335 1.00 94.00 93 ARG A C 1
ATOM 719 O O . ARG A 1 93 ? -3.780 -2.340 0.305 1.00 94.00 93 ARG A O 1
ATOM 726 N N . TYR A 1 94 ? -3.953 -1.311 2.294 1.00 93.62 94 TYR A N 1
ATOM 727 C CA . TYR A 1 94 ? -5.399 -1.080 2.187 1.00 93.62 94 TYR A CA 1
ATOM 728 C C . TYR A 1 94 ? -5.767 -0.090 1.081 1.00 93.62 94 TYR A C 1
ATOM 730 O O . TYR A 1 94 ? -6.757 -0.297 0.380 1.00 93.62 94 TYR A O 1
ATOM 738 N N . GLU A 1 95 ? -4.991 0.978 0.920 1.00 95.25 95 GLU A N 1
ATOM 739 C CA . GLU A 1 95 ? -5.187 1.975 -0.127 1.00 95.25 95 GLU A CA 1
ATOM 740 C C . GLU A 1 95 ? -4.986 1.370 -1.511 1.00 95.25 95 GLU A C 1
ATOM 742 O O . GLU A 1 95 ? -5.820 1.589 -2.387 1.00 95.25 95 GLU A O 1
ATOM 747 N N . PHE A 1 96 ? -3.946 0.554 -1.697 1.00 95.69 96 PHE A N 1
ATOM 748 C CA . PHE A 1 96 ? -3.701 -0.142 -2.953 1.00 95.69 96 PHE A CA 1
ATOM 749 C C . PHE A 1 96 ? -4.822 -1.133 -3.285 1.00 95.69 96 PHE A C 1
ATOM 751 O O . PHE A 1 96 ? -5.340 -1.100 -4.398 1.00 95.69 96 PHE A O 1
ATOM 758 N N . LEU A 1 97 ? -5.268 -1.941 -2.315 1.00 93.88 97 LEU A N 1
ATOM 759 C CA . LEU A 1 97 ? -6.409 -2.849 -2.487 1.00 93.88 97 LEU A CA 1
ATOM 760 C C . LEU A 1 97 ? -7.689 -2.090 -2.863 1.00 93.88 97 LEU A C 1
ATOM 762 O O . LEU A 1 97 ? -8.381 -2.452 -3.811 1.00 93.88 97 LEU A O 1
ATOM 766 N N . ALA A 1 98 ? -8.009 -1.018 -2.136 1.00 93.31 98 ALA A N 1
ATOM 767 C CA . ALA A 1 98 ? -9.199 -0.215 -2.402 1.00 93.31 98 ALA A CA 1
ATOM 768 C C . ALA A 1 98 ? -9.126 0.492 -3.763 1.00 93.31 98 ALA A C 1
ATOM 770 O O . ALA A 1 98 ? -10.143 0.619 -4.452 1.00 93.31 98 ALA A O 1
ATOM 771 N N . LEU A 1 99 ? -7.937 0.964 -4.138 1.00 95.69 99 LEU A N 1
ATOM 772 C CA . LEU A 1 99 ? -7.689 1.591 -5.425 1.00 95.69 99 LEU A CA 1
ATOM 773 C C . LEU A 1 99 ? -7.852 0.598 -6.562 1.00 95.69 99 LEU A C 1
ATOM 775 O O . LEU A 1 99 ? -8.573 0.914 -7.501 1.00 95.69 99 LEU A O 1
ATOM 779 N N . ASP A 1 100 ? -7.245 -0.582 -6.462 1.00 95.62 100 ASP A N 1
ATOM 780 C CA . ASP A 1 100 ? -7.337 -1.608 -7.494 1.00 95.62 100 ASP A CA 1
ATOM 781 C C . ASP A 1 100 ? -8.796 -1.980 -7.769 1.00 95.62 100 ASP A C 1
ATOM 783 O O . ASP A 1 100 ? -9.253 -1.831 -8.900 1.00 95.62 100 ASP A O 1
ATOM 787 N N . VAL A 1 101 ? -9.571 -2.296 -6.724 1.00 94.06 101 VAL A N 1
ATOM 788 C CA . VAL A 1 101 ? -11.005 -2.617 -6.853 1.00 94.06 101 VAL A CA 1
ATOM 789 C C . VAL A 1 101 ? -11.775 -1.509 -7.560 1.00 94.06 101 VAL A C 1
ATOM 791 O O . VAL A 1 101 ? -12.636 -1.761 -8.405 1.00 94.06 101 VAL A O 1
ATOM 794 N N . ARG A 1 102 ? -11.479 -0.254 -7.219 1.00 94.69 102 ARG A N 1
ATOM 795 C CA . ARG A 1 102 ? -12.182 0.896 -7.784 1.00 94.69 102 ARG A CA 1
ATOM 796 C C . ARG A 1 102 ? -11.749 1.217 -9.214 1.00 94.69 102 ARG A C 1
ATOM 798 O O . ARG A 1 102 ? -12.581 1.671 -9.996 1.00 94.69 102 ARG A O 1
ATOM 805 N N . ALA A 1 103 ? -10.473 1.038 -9.530 1.00 95.75 103 ALA A N 1
ATOM 806 C CA . ALA A 1 103 ? -9.881 1.398 -10.809 1.00 95.75 103 ALA A CA 1
ATOM 807 C C . ALA A 1 103 ? -10.086 0.311 -11.871 1.00 95.75 103 ALA A C 1
ATOM 809 O O . ALA A 1 103 ? -10.355 0.643 -13.024 1.00 95.75 103 ALA A O 1
ATOM 810 N N . SER A 1 104 ? -9.975 -0.966 -11.502 1.00 94.56 104 SER A N 1
ATOM 811 C CA . SER A 1 104 ? -10.192 -2.104 -12.404 1.00 94.56 104 SER A CA 1
ATOM 812 C C . SER A 1 104 ? -11.663 -2.529 -12.469 1.00 94.56 104 SER A C 1
ATOM 814 O O . SER A 1 104 ? -12.113 -3.084 -13.471 1.00 94.56 104 SER A O 1
ATOM 816 N N . GLY A 1 105 ? -12.432 -2.275 -11.403 1.00 91.12 105 GLY A N 1
ATOM 817 C CA . GLY A 1 105 ? -13.773 -2.834 -11.224 1.00 91.12 105 GLY A CA 1
ATOM 818 C C . GLY A 1 105 ? -13.771 -4.328 -10.872 1.00 91.12 105 GLY A C 1
ATOM 819 O O . GLY A 1 105 ? -14.844 -4.931 -10.791 1.00 91.12 105 GLY A O 1
ATOM 820 N N . LEU A 1 106 ? -12.594 -4.928 -10.671 1.00 88.38 106 LEU A N 1
ATOM 821 C CA . LEU A 1 106 ? -12.407 -6.324 -10.291 1.00 88.38 106 LEU A CA 1
ATOM 822 C C . LEU A 1 106 ? -12.144 -6.414 -8.791 1.00 88.38 106 LEU A C 1
ATOM 824 O O . LEU A 1 106 ? -11.342 -5.676 -8.234 1.00 88.38 106 LEU A O 1
ATOM 828 N N . ASN A 1 107 ? -12.818 -7.340 -8.119 1.00 83.69 107 ASN A N 1
ATOM 829 C CA . ASN A 1 107 ? -12.639 -7.560 -6.690 1.00 83.69 107 ASN A CA 1
ATOM 830 C C . ASN A 1 107 ? -11.774 -8.803 -6.451 1.00 83.69 107 ASN A C 1
ATOM 832 O O . ASN A 1 107 ? -12.307 -9.881 -6.203 1.00 83.69 107 ASN A O 1
ATOM 836 N N . GLN A 1 108 ? -10.451 -8.648 -6.568 1.00 85.00 108 GLN A N 1
ATOM 837 C CA . GLN A 1 108 ? -9.471 -9.742 -6.457 1.00 85.00 108 GLN A CA 1
ATOM 838 C C . GLN A 1 108 ? -8.430 -9.468 -5.351 1.00 85.00 108 GLN A C 1
ATOM 840 O O . GLN A 1 108 ? -7.233 -9.338 -5.622 1.00 85.00 108 GLN A O 1
ATOM 845 N N . PRO A 1 109 ? -8.863 -9.365 -4.081 1.00 81.81 109 PRO A N 1
ATOM 846 C CA . PRO A 1 109 ? -7.987 -8.985 -2.973 1.00 81.81 109 PRO A CA 1
ATOM 847 C C . PRO A 1 109 ? -6.842 -9.979 -2.742 1.00 81.81 109 PRO A C 1
ATOM 849 O O . PRO A 1 109 ? -5.740 -9.553 -2.407 1.00 81.81 109 PRO A O 1
ATOM 852 N N . ASP A 1 110 ? -7.073 -11.278 -2.945 1.00 84.25 110 ASP A N 1
ATOM 853 C CA . ASP A 1 110 ? -6.059 -12.318 -2.722 1.00 84.25 110 ASP A CA 1
ATOM 854 C C . ASP A 1 110 ? -4.940 -12.260 -3.763 1.00 84.25 110 ASP A C 1
ATOM 856 O O . ASP A 1 110 ? -3.765 -12.437 -3.444 1.00 84.25 110 ASP A O 1
ATOM 860 N N . GLU A 1 111 ? -5.290 -11.956 -5.014 1.00 85.62 111 GLU A N 1
ATOM 861 C CA . GLU A 1 111 ? -4.315 -11.773 -6.086 1.00 85.62 111 GLU A CA 1
ATOM 862 C C . GLU A 1 111 ? -3.502 -10.498 -5.842 1.00 85.62 111 GLU A C 1
ATOM 864 O O . GLU A 1 111 ? -2.277 -10.512 -5.943 1.00 85.62 111 GLU A O 1
ATOM 869 N N . CYS A 1 112 ? -4.161 -9.407 -5.451 1.00 85.00 112 CYS A N 1
ATOM 870 C CA . CYS A 1 112 ? -3.512 -8.131 -5.158 1.00 85.00 112 CYS A CA 1
ATOM 871 C C . CYS A 1 112 ? -2.550 -8.227 -3.957 1.00 85.00 112 CYS A C 1
ATOM 873 O O . CYS A 1 112 ? -1.464 -7.643 -3.972 1.00 85.00 112 CYS A O 1
ATOM 875 N N . GLN A 1 113 ? -2.870 -9.061 -2.961 1.00 87.56 113 GLN A N 1
ATOM 876 C CA . GLN A 1 113 ? -1.981 -9.342 -1.829 1.00 87.56 113 GLN A CA 1
ATOM 877 C C . GLN A 1 113 ? -0.653 -9.998 -2.231 1.00 87.56 113 GLN A C 1
ATOM 879 O O . GLN A 1 113 ? 0.324 -9.878 -1.491 1.00 87.56 113 GLN A O 1
ATOM 884 N N . THR A 1 114 ? -0.569 -10.637 -3.404 1.00 89.50 114 THR A N 1
ATOM 885 C CA . THR A 1 114 ? 0.697 -11.207 -3.904 1.00 89.50 114 THR A CA 1
ATOM 886 C C . THR A 1 114 ? 1.750 -10.144 -4.222 1.00 89.50 114 THR A C 1
ATOM 888 O O . THR A 1 114 ? 2.931 -10.469 -4.344 1.00 89.50 114 THR A O 1
ATOM 891 N N . CYS A 1 115 ? 1.352 -8.870 -4.301 1.00 90.69 115 CYS A N 1
ATOM 892 C CA . CYS A 1 115 ? 2.276 -7.752 -4.453 1.00 90.69 115 CYS A CA 1
ATOM 893 C C . CYS A 1 115 ? 2.956 -7.340 -3.148 1.00 90.69 115 CYS A C 1
ATOM 895 O O . CYS A 1 115 ? 3.773 -6.422 -3.166 1.00 90.69 115 CYS A O 1
ATOM 897 N N . PHE A 1 116 ? 2.658 -8.001 -2.030 1.00 91.69 116 PHE A N 1
ATOM 898 C CA . PHE A 1 116 ? 3.289 -7.742 -0.742 1.00 91.69 116 PHE A CA 1
ATOM 899 C C . PHE A 1 116 ? 4.117 -8.944 -0.290 1.00 91.69 116 PHE A C 1
ATOM 901 O O . PHE A 1 116 ? 3.863 -10.085 -0.668 1.00 91.69 116 PHE A O 1
ATOM 908 N N . MET A 1 117 ? 5.120 -8.688 0.553 1.00 89.31 117 MET A N 1
ATOM 909 C CA . MET A 1 117 ? 5.968 -9.743 1.125 1.00 89.31 117 MET A CA 1
ATOM 910 C C . MET A 1 117 ? 5.157 -10.760 1.937 1.00 89.31 117 MET A C 1
ATOM 912 O O . MET A 1 117 ? 5.472 -11.949 1.969 1.00 89.31 117 MET A O 1
ATOM 916 N N . SER A 1 118 ? 4.120 -10.273 2.611 1.00 87.31 118 SER A N 1
ATOM 917 C CA . SER A 1 118 ? 3.246 -11.049 3.472 1.00 87.31 118 SER A CA 1
ATOM 918 C C . SER A 1 118 ? 1.796 -10.711 3.148 1.00 87.31 118 SER A C 1
ATOM 920 O O . SER A 1 118 ? 1.477 -9.531 2.993 1.00 87.31 118 SER A O 1
ATOM 922 N N . PRO A 1 119 ? 0.895 -11.708 3.107 1.00 83.75 119 PRO A N 1
ATOM 923 C CA . PRO A 1 119 ? -0.532 -11.463 2.906 1.00 83.75 119 PRO A CA 1
ATOM 924 C C . PRO A 1 119 ? -1.184 -10.797 4.130 1.00 83.75 119 PRO A C 1
ATOM 926 O O . PRO A 1 119 ? -2.345 -10.401 4.095 1.00 83.75 119 PRO A O 1
ATOM 929 N N . ARG A 1 120 ? -0.461 -10.666 5.253 1.00 82.81 120 ARG A N 1
ATOM 930 C CA . ARG A 1 120 ? -0.988 -10.012 6.454 1.00 82.81 120 ARG A CA 1
ATOM 931 C C . ARG A 1 120 ? -1.187 -8.521 6.197 1.00 82.81 120 ARG A C 1
ATOM 933 O O . ARG A 1 120 ? -0.245 -7.808 5.863 1.00 82.81 120 ARG A O 1
ATOM 940 N N . LEU A 1 121 ? -2.409 -8.050 6.422 1.00 81.31 121 LEU A N 1
ATOM 941 C CA . LEU A 1 121 ? -2.754 -6.627 6.349 1.00 81.31 121 LEU A CA 1
ATOM 942 C C . LEU A 1 121 ? -2.613 -5.910 7.700 1.00 81.31 121 LEU A C 1
ATOM 944 O O . LEU A 1 121 ? -2.629 -4.688 7.738 1.00 81.31 121 LEU A O 1
ATOM 948 N N . ILE A 1 122 ? -2.506 -6.651 8.807 1.00 81.12 122 ILE A N 1
ATOM 949 C CA . ILE A 1 122 ? -2.398 -6.129 10.179 1.00 81.12 122 ILE A CA 1
ATOM 950 C C . ILE A 1 122 ? -1.299 -6.912 10.908 1.00 81.12 122 ILE A C 1
ATOM 952 O O . ILE A 1 122 ? -1.146 -8.112 10.665 1.00 81.12 122 ILE A O 1
ATOM 956 N N . GLY A 1 123 ? -0.561 -6.253 11.809 1.00 77.31 123 GLY A N 1
ATOM 957 C CA . GLY A 1 123 ? 0.455 -6.895 12.647 1.00 77.31 123 GLY A CA 1
ATOM 958 C C . GLY A 1 123 ? 1.662 -7.345 11.831 1.00 77.31 123 GLY A C 1
ATOM 959 O O . GLY A 1 123 ? 1.991 -8.534 11.780 1.00 77.31 123 GLY A O 1
ATOM 960 N N . MET A 1 124 ? 2.271 -6.396 11.125 1.00 81.06 124 MET A N 1
ATOM 961 C CA . MET A 1 124 ? 3.375 -6.674 10.209 1.00 81.06 124 MET A CA 1
ATOM 962 C C . MET A 1 124 ? 4.666 -6.962 10.965 1.00 81.06 124 MET A C 1
ATOM 964 O O . MET A 1 124 ? 4.918 -6.411 12.035 1.00 81.06 124 MET A O 1
ATOM 968 N N . ASP A 1 125 ? 5.492 -7.836 10.396 1.00 84.75 125 ASP A N 1
ATOM 969 C CA . ASP A 1 125 ? 6.802 -8.140 10.959 1.00 84.75 125 ASP A CA 1
ATOM 970 C C . ASP A 1 125 ? 7.784 -7.013 10.601 1.00 84.75 125 ASP A C 1
ATOM 972 O O . ASP A 1 125 ? 7.962 -6.681 9.429 1.00 84.75 125 ASP A O 1
ATOM 976 N N . PHE A 1 126 ? 8.467 -6.443 11.596 1.00 85.94 126 PHE A N 1
ATOM 977 C CA . PHE A 1 126 ? 9.501 -5.426 11.377 1.00 85.94 126 PHE A CA 1
ATOM 978 C C . PHE A 1 126 ? 10.669 -5.930 10.520 1.00 85.94 126 PHE A C 1
ATOM 980 O O . PHE A 1 126 ? 11.362 -5.121 9.901 1.00 85.94 126 PHE A O 1
ATOM 987 N N . ASN A 1 127 ? 10.857 -7.247 10.403 1.00 85.94 127 ASN A N 1
ATOM 988 C CA . ASN A 1 127 ? 11.799 -7.839 9.452 1.00 85.94 127 ASN A CA 1
ATOM 989 C C . ASN A 1 127 ? 11.434 -7.547 7.979 1.00 85.94 127 ASN A C 1
ATOM 991 O O . ASN A 1 127 ? 12.274 -7.709 7.094 1.00 85.94 127 ASN A O 1
ATOM 995 N N . GLU A 1 128 ? 10.202 -7.112 7.690 1.00 87.31 128 GLU A N 1
ATOM 996 C CA . GLU A 1 128 ? 9.766 -6.677 6.356 1.00 87.31 128 GLU A CA 1
ATOM 997 C C . GLU A 1 128 ? 10.130 -5.216 6.048 1.00 87.31 128 GLU A C 1
ATOM 999 O O . GLU A 1 128 ? 10.081 -4.814 4.890 1.00 87.31 128 GLU A O 1
ATOM 1004 N N . SER A 1 129 ? 10.558 -4.426 7.040 1.00 89.00 129 SER A N 1
ATOM 1005 C CA . SER A 1 129 ? 10.774 -2.971 6.903 1.00 89.00 129 SER A CA 1
ATOM 1006 C C . SER A 1 129 ? 11.887 -2.531 5.952 1.00 89.00 129 SER A C 1
ATOM 1008 O O . SER A 1 129 ? 12.022 -1.341 5.663 1.00 89.00 129 SER A O 1
ATOM 1010 N N . GLN A 1 130 ? 12.674 -3.487 5.468 1.00 89.88 130 GLN A N 1
ATOM 1011 C CA . GLN A 1 130 ? 13.757 -3.298 4.507 1.00 89.88 130 GLN A CA 1
ATOM 1012 C C . GLN A 1 130 ? 13.644 -4.293 3.350 1.00 89.88 130 GLN A C 1
ATOM 1014 O O . GLN A 1 130 ? 14.648 -4.696 2.770 1.00 89.88 130 GLN A O 1
ATOM 1019 N N . ARG A 1 131 ? 12.431 -4.762 3.049 1.00 91.31 131 ARG A N 1
ATOM 1020 C CA . ARG A 1 131 ? 12.168 -5.718 1.972 1.00 91.31 131 ARG A CA 1
ATOM 1021 C C . ARG A 1 131 ? 10.950 -5.273 1.165 1.00 91.31 131 ARG A C 1
ATOM 1023 O O . ARG A 1 131 ? 10.266 -4.318 1.524 1.00 91.31 131 ARG A O 1
ATOM 1030 N N . GLY A 1 132 ? 10.655 -5.964 0.067 1.00 92.69 132 GLY A N 1
ATOM 1031 C CA . GLY A 1 132 ? 9.519 -5.584 -0.772 1.00 92.69 132 GLY A CA 1
ATOM 1032 C C . GLY A 1 132 ? 9.739 -4.216 -1.416 1.00 92.69 132 GLY A C 1
ATOM 1033 O O . GLY A 1 132 ? 10.844 -3.909 -1.858 1.00 92.69 132 GLY A O 1
ATOM 1034 N N . PHE A 1 133 ? 8.716 -3.361 -1.388 1.00 92.06 133 PHE A N 1
ATOM 1035 C CA . PHE A 1 133 ? 8.830 -1.963 -1.821 1.00 92.06 133 PHE A CA 1
ATOM 1036 C C . PHE A 1 133 ? 9.793 -1.127 -0.964 1.00 92.06 133 PHE A C 1
ATOM 1038 O O . PHE A 1 133 ? 10.285 -0.099 -1.414 1.00 92.06 133 PHE A O 1
ATOM 1045 N N . ALA A 1 134 ? 10.085 -1.566 0.263 1.00 90.81 134 ALA A N 1
ATOM 1046 C CA . ALA A 1 134 ? 11.029 -0.911 1.159 1.00 90.81 134 ALA A CA 1
ATOM 1047 C C . ALA A 1 134 ? 12.465 -1.461 1.025 1.00 90.81 134 ALA A C 1
ATOM 1049 O O . ALA A 1 134 ? 13.347 -1.035 1.773 1.00 90.81 134 ALA A O 1
ATOM 1050 N N . ALA A 1 135 ? 12.736 -2.384 0.093 1.00 92.44 135 ALA A N 1
ATOM 1051 C CA . ALA A 1 135 ? 14.065 -2.973 -0.072 1.00 92.44 135 ALA A CA 1
ATOM 1052 C C . ALA A 1 135 ? 15.139 -1.924 -0.386 1.00 92.44 135 ALA A C 1
ATOM 1054 O O . ALA A 1 135 ? 14.873 -0.961 -1.108 1.00 92.44 135 ALA A O 1
ATOM 1055 N N . LEU A 1 136 ? 16.345 -2.096 0.169 1.00 89.00 136 LEU A N 1
ATOM 1056 C CA . LEU A 1 136 ? 17.490 -1.214 -0.100 1.00 89.00 136 LEU A CA 1
ATOM 1057 C C . LEU A 1 136 ? 18.042 -1.435 -1.507 1.00 89.00 136 LEU A C 1
ATOM 1059 O O . LEU A 1 136 ? 18.342 -0.472 -2.215 1.00 89.00 136 LEU A O 1
ATOM 1063 N N . GLU A 1 137 ? 18.137 -2.700 -1.903 1.00 91.56 137 GLU A N 1
ATOM 1064 C CA . GLU A 1 137 ? 18.617 -3.098 -3.214 1.00 91.56 137 GLU A CA 1
ATOM 1065 C C . GLU A 1 137 ? 17.462 -3.088 -4.224 1.00 91.56 137 GLU A C 1
ATOM 1067 O O . GLU A 1 137 ? 16.360 -3.587 -3.982 1.00 91.56 137 GLU A O 1
ATOM 1072 N N . THR A 1 138 ? 17.702 -2.463 -5.376 1.00 90.75 138 THR A N 1
ATOM 1073 C CA . THR A 1 138 ? 16.659 -2.256 -6.398 1.00 90.75 138 THR A CA 1
ATOM 1074 C C . THR A 1 138 ? 16.144 -3.556 -7.009 1.00 90.75 138 THR A C 1
ATOM 1076 O O . THR A 1 138 ? 14.970 -3.659 -7.365 1.00 90.75 138 THR A O 1
ATOM 1079 N N . ASP A 1 139 ? 17.000 -4.565 -7.122 1.00 93.44 139 ASP A N 1
ATOM 1080 C CA . ASP A 1 139 ? 16.649 -5.884 -7.639 1.00 93.44 139 ASP A CA 1
ATOM 1081 C C . ASP A 1 139 ? 15.700 -6.645 -6.705 1.00 93.44 139 ASP A C 1
ATOM 1083 O O . ASP A 1 139 ? 14.814 -7.346 -7.191 1.00 93.44 139 ASP A O 1
ATOM 1087 N N . GLU A 1 140 ? 15.814 -6.453 -5.390 1.00 94.50 140 GLU A N 1
ATOM 1088 C CA . GLU A 1 140 ? 14.879 -7.006 -4.406 1.00 94.50 140 GLU A CA 1
ATOM 1089 C C . GLU A 1 140 ? 13.493 -6.344 -4.466 1.00 94.50 140 GLU A C 1
ATOM 1091 O O . GLU A 1 140 ? 12.488 -7.005 -4.200 1.00 94.50 140 GLU A O 1
ATOM 1096 N N . CYS A 1 141 ? 13.417 -5.065 -4.850 1.00 94.50 141 CYS A N 1
ATOM 1097 C CA . CYS A 1 141 ? 12.155 -4.333 -5.022 1.00 94.50 141 CYS A CA 1
ATOM 1098 C C . CYS A 1 141 ? 11.434 -4.704 -6.333 1.00 94.50 141 CYS A C 1
ATOM 1100 O O . CYS A 1 141 ? 10.201 -4.754 -6.399 1.00 94.50 141 CYS A O 1
ATOM 1102 N N . LEU A 1 142 ? 12.194 -5.020 -7.388 1.00 95.81 142 LEU A N 1
ATOM 1103 C CA . LEU A 1 142 ? 11.675 -5.223 -8.742 1.00 95.81 142 LEU A CA 1
ATOM 1104 C C . LEU A 1 142 ? 10.509 -6.234 -8.854 1.00 95.81 142 LEU A C 1
ATOM 1106 O O . LEU A 1 142 ? 9.545 -5.912 -9.552 1.00 95.81 142 LEU A O 1
ATOM 1110 N N . PRO A 1 143 ? 10.516 -7.418 -8.207 1.00 95.81 143 PRO A N 1
ATO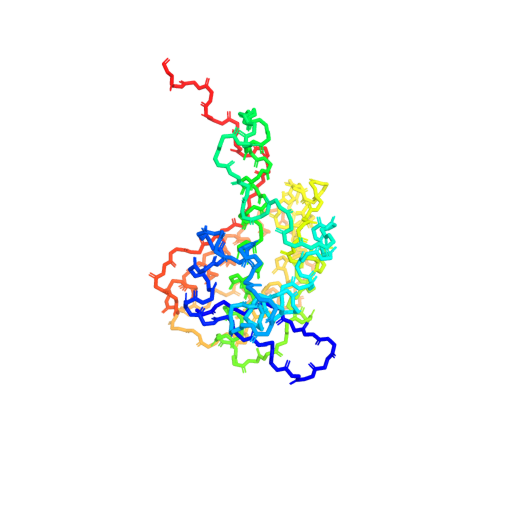M 1111 C CA . PRO A 1 143 ? 9.392 -8.354 -8.285 1.00 95.81 143 PRO A CA 1
ATOM 1112 C C . PRO A 1 143 ? 8.058 -7.745 -7.830 1.00 95.81 143 PRO A C 1
ATOM 1114 O O . PRO A 1 143 ? 7.024 -7.985 -8.452 1.00 95.81 143 PRO A O 1
ATOM 1117 N N . TYR A 1 144 ? 8.091 -6.908 -6.793 1.00 95.62 144 TYR A N 1
ATOM 1118 C CA . TYR A 1 144 ? 6.913 -6.253 -6.223 1.00 95.62 144 TYR A CA 1
ATOM 1119 C C . TYR A 1 144 ? 6.415 -5.129 -7.133 1.00 95.62 144 TYR A C 1
ATOM 1121 O O . TYR A 1 144 ? 5.218 -5.029 -7.399 1.00 95.62 144 TYR A O 1
ATOM 1129 N N . LEU A 1 145 ? 7.337 -4.357 -7.720 1.00 96.38 145 LEU A N 1
ATOM 1130 C CA . LEU A 1 145 ? 7.024 -3.364 -8.752 1.00 96.38 145 LEU A CA 1
ATOM 1131 C C . LEU A 1 145 ? 6.376 -4.006 -9.986 1.00 96.38 145 LEU A C 1
ATOM 1133 O O . LEU A 1 145 ? 5.389 -3.495 -10.510 1.00 96.38 145 LEU A O 1
ATOM 1137 N N . LEU A 1 146 ? 6.896 -5.149 -10.443 1.00 96.69 146 LEU A N 1
ATOM 1138 C CA . LEU A 1 146 ? 6.329 -5.891 -11.572 1.00 96.69 146 LEU A CA 1
ATOM 1139 C C . LEU A 1 146 ? 4.929 -6.431 -11.265 1.00 96.69 146 LEU A C 1
ATOM 1141 O O . LEU A 1 146 ? 4.071 -6.389 -12.149 1.00 96.69 146 LEU A O 1
ATOM 1145 N N . CYS A 1 147 ? 4.703 -6.910 -10.038 1.00 95.88 147 CYS A N 1
ATOM 1146 C CA . CYS A 1 147 ? 3.380 -7.320 -9.575 1.00 95.88 147 CYS A CA 1
ATOM 1147 C C . CYS A 1 147 ? 2.405 -6.140 -9.603 1.00 95.88 147 CYS A C 1
ATOM 1149 O O . CYS A 1 147 ? 1.386 -6.206 -10.287 1.00 95.88 147 CYS A O 1
ATOM 1151 N N . MET A 1 148 ? 2.764 -5.027 -8.955 1.00 96.19 148 MET A N 1
ATOM 1152 C CA . MET A 1 148 ? 1.937 -3.819 -8.878 1.00 96.19 148 MET A CA 1
ATOM 1153 C C . MET A 1 148 ? 1.596 -3.279 -10.275 1.00 96.19 148 MET A C 1
ATOM 1155 O O . MET A 1 148 ? 0.442 -2.979 -10.576 1.00 96.19 148 MET A O 1
ATOM 1159 N N . ALA A 1 149 ? 2.588 -3.240 -11.170 1.00 96.88 149 ALA A N 1
ATOM 1160 C CA . ALA A 1 149 ? 2.402 -2.862 -12.566 1.00 96.88 149 ALA A CA 1
ATOM 1161 C C . ALA A 1 149 ? 1.459 -3.806 -13.327 1.00 96.88 149 ALA A C 1
ATOM 1163 O O . ALA A 1 149 ? 0.850 -3.385 -14.304 1.00 96.88 149 ALA A O 1
ATOM 1164 N N . GLY A 1 150 ? 1.348 -5.073 -12.919 1.00 95.69 150 GLY A N 1
ATOM 1165 C CA . GLY A 1 150 ? 0.378 -6.022 -13.459 1.00 95.69 150 GLY A CA 1
ATOM 1166 C C . GLY A 1 150 ? -1.053 -5.524 -13.284 1.00 95.69 150 GLY A C 1
ATOM 1167 O O . GLY A 1 150 ? -1.752 -5.381 -14.283 1.00 95.69 150 GLY A O 1
ATOM 1168 N N . PHE A 1 151 ? -1.425 -5.171 -12.053 1.00 95.44 151 PHE A N 1
ATOM 1169 C CA . PHE A 1 151 ? -2.744 -4.628 -11.705 1.00 95.44 151 PHE A CA 1
ATOM 1170 C C . PHE A 1 151 ? -3.014 -3.284 -12.391 1.00 95.44 151 PHE A C 1
ATOM 1172 O O . PHE A 1 151 ? -4.050 -3.080 -13.021 1.00 95.44 151 PHE A O 1
ATOM 1179 N N . MET A 1 152 ? -2.020 -2.391 -12.386 1.00 96.38 152 MET A N 1
ATOM 1180 C CA . MET A 1 152 ? -2.125 -1.052 -12.980 1.00 96.38 152 MET A CA 1
ATOM 1181 C C . MET A 1 152 ? -2.431 -1.026 -14.484 1.00 96.38 152 MET A C 1
ATOM 1183 O O . MET A 1 152 ? -2.839 0.014 -15.011 1.00 96.38 152 MET A O 1
ATOM 1187 N N . ARG A 1 153 ? -2.227 -2.135 -15.207 1.00 94.81 153 ARG A N 1
ATOM 1188 C CA . ARG A 1 153 ? -2.567 -2.230 -16.638 1.00 94.81 153 ARG A CA 1
ATOM 1189 C C . ARG A 1 153 ? -4.066 -2.319 -16.896 1.00 94.81 153 ARG A C 1
ATOM 1191 O O . ARG A 1 153 ? -4.496 -1.936 -17.984 1.00 94.81 153 ARG A O 1
ATOM 1198 N N . ASP A 1 154 ? -4.835 -2.780 -15.923 1.00 92.94 154 ASP A N 1
ATOM 1199 C CA . ASP A 1 154 ? -6.282 -2.943 -16.065 1.00 92.94 154 ASP A CA 1
ATOM 1200 C C . ASP A 1 154 ? -7.053 -1.773 -15.436 1.00 92.94 154 ASP A C 1
ATOM 1202 O O . ASP A 1 154 ? -8.276 -1.697 -15.521 1.00 92.94 154 ASP A O 1
ATOM 1206 N N . TRP A 1 155 ? -6.335 -0.812 -14.849 1.00 96.31 155 TRP A N 1
ATOM 1207 C CA . TRP A 1 155 ? -6.921 0.381 -14.254 1.00 96.31 155 TRP A CA 1
ATOM 1208 C C . TRP A 1 155 ? -7.495 1.320 -15.313 1.00 96.31 155 TRP A C 1
ATOM 1210 O O . TRP A 1 155 ? -6.789 1.795 -16.204 1.00 96.31 155 TRP A O 1
ATOM 1220 N N . SER A 1 156 ? -8.776 1.646 -15.158 1.00 94.94 156 SER A N 1
ATOM 1221 C CA . SER A 1 156 ? -9.502 2.640 -15.942 1.00 94.94 156 SER A CA 1
ATOM 1222 C C . SER A 1 156 ? -9.607 3.953 -15.161 1.00 94.94 156 SER A C 1
ATOM 1224 O O . SER A 1 156 ? -10.670 4.313 -14.648 1.00 94.94 156 SER A O 1
ATOM 1226 N N . VAL A 1 157 ? -8.494 4.680 -15.073 1.00 94.75 157 VAL A N 1
ATOM 1227 C CA . VAL A 1 157 ? -8.388 5.975 -14.379 1.00 94.75 157 VAL A CA 1
ATOM 1228 C C . VAL A 1 157 ? -8.229 7.140 -15.367 1.00 94.75 157 VAL A C 1
ATOM 1230 O O . VAL A 1 157 ? -7.800 6.919 -16.499 1.00 94.75 157 VAL A O 1
ATOM 1233 N N . PRO A 1 158 ? -8.572 8.388 -14.984 1.00 92.44 158 PRO A N 1
ATOM 1234 C CA . PRO A 1 158 ? -8.455 9.545 -15.880 1.00 92.44 158 PRO A CA 1
ATOM 1235 C C . PRO A 1 158 ? -7.017 9.943 -16.248 1.00 92.44 158 PRO A C 1
ATOM 1237 O O . PRO A 1 158 ? -6.814 10.590 -17.275 1.00 92.44 158 PRO A O 1
ATOM 1240 N N . CYS A 1 159 ? -6.029 9.612 -15.411 1.00 93.25 159 CYS A N 1
ATOM 1241 C CA . CYS A 1 159 ? -4.631 9.960 -15.652 1.00 93.25 159 CYS A CA 1
ATOM 1242 C C . CYS A 1 159 ? -3.979 9.047 -16.706 1.00 93.25 159 CYS A C 1
ATOM 1244 O O . CYS A 1 159 ? -4.350 7.887 -16.883 1.00 93.25 159 CYS A O 1
ATOM 1246 N N . GLU A 1 160 ? -2.996 9.584 -17.435 1.00 94.50 160 GLU A N 1
ATOM 1247 C CA . GLU A 1 160 ? -2.291 8.833 -18.476 1.00 94.50 160 GLU A CA 1
ATOM 1248 C C . GLU A 1 160 ? -1.365 7.785 -17.849 1.00 94.50 160 GLU A C 1
ATOM 1250 O O . GLU A 1 160 ? -0.486 8.108 -17.046 1.00 94.50 160 GLU A O 1
ATOM 1255 N N . ARG A 1 161 ? -1.532 6.523 -18.256 1.00 96.44 161 ARG A N 1
ATOM 1256 C CA . ARG A 1 161 ? -0.660 5.436 -17.814 1.00 96.44 161 ARG A CA 1
ATOM 1257 C C . ARG A 1 161 ? 0.759 5.593 -18.386 1.00 96.44 161 ARG A C 1
ATOM 1259 O O . ARG A 1 161 ? 0.907 5.711 -19.605 1.00 96.44 161 ARG A O 1
ATOM 1266 N N . PRO A 1 162 ? 1.814 5.518 -17.553 1.00 96.50 162 PRO A N 1
ATOM 1267 C CA . PRO A 1 162 ? 3.193 5.542 -18.028 1.00 96.50 162 PRO A CA 1
ATOM 1268 C C . PRO A 1 162 ? 3.515 4.363 -18.951 1.00 96.50 162 PRO A C 1
ATOM 1270 O O . PRO A 1 162 ? 3.162 3.213 -18.671 1.00 96.50 162 PRO A O 1
ATOM 1273 N N . LYS A 1 163 ? 4.277 4.627 -20.018 1.00 96.06 163 LYS A N 1
ATOM 1274 C CA . LYS A 1 163 ? 4.706 3.601 -20.987 1.00 96.06 163 LYS A CA 1
ATOM 1275 C C . LYS A 1 163 ? 5.563 2.520 -20.338 1.00 96.06 163 LYS A C 1
ATOM 1277 O O . LYS A 1 163 ? 5.626 1.402 -20.834 1.00 96.06 163 LYS A O 1
ATOM 1282 N N . GLU A 1 164 ? 6.236 2.839 -19.241 1.00 96.69 164 GLU A N 1
ATOM 1283 C CA . GLU A 1 164 ? 7.057 1.927 -18.457 1.00 96.69 164 GLU A CA 1
ATOM 1284 C C . GLU A 1 164 ? 6.239 0.741 -17.921 1.00 96.69 164 GLU A C 1
ATOM 1286 O O . GLU A 1 164 ? 6.735 -0.385 -17.933 1.00 96.69 164 GLU A O 1
ATOM 1291 N N . ILE A 1 165 ? 4.975 0.961 -17.533 1.00 95.94 165 ILE A N 1
ATOM 1292 C CA . ILE A 1 165 ? 4.063 -0.093 -17.049 1.00 95.94 165 ILE A CA 1
ATOM 1293 C C . ILE A 1 165 ? 3.718 -1.083 -18.169 1.00 95.94 165 ILE A C 1
ATOM 1295 O O . ILE A 1 165 ? 3.703 -2.303 -17.954 1.00 95.94 165 ILE A O 1
ATOM 1299 N N . ASP A 1 166 ? 3.494 -0.571 -19.380 1.00 94.50 166 ASP A N 1
ATOM 1300 C CA . ASP A 1 166 ? 3.225 -1.390 -20.563 1.00 94.50 166 ASP A CA 1
ATOM 1301 C C . ASP A 1 166 ? 4.490 -2.125 -21.036 1.00 94.50 166 ASP A C 1
ATOM 1303 O O . ASP A 1 166 ? 4.468 -3.335 -21.270 1.00 94.50 166 ASP A O 1
ATOM 1307 N N . ASN A 1 167 ? 5.620 -1.417 -21.091 1.00 94.12 167 ASN A N 1
ATOM 1308 C CA . ASN A 1 167 ? 6.914 -1.938 -21.538 1.00 94.12 167 ASN A CA 1
ATOM 1309 C C . ASN A 1 167 ? 7.526 -2.963 -20.574 1.00 94.12 167 ASN A C 1
ATOM 1311 O O . ASN A 1 167 ? 8.400 -3.734 -20.973 1.00 94.12 167 ASN A O 1
ATOM 1315 N N . ALA A 1 168 ? 7.097 -2.990 -19.311 1.00 94.12 168 ALA A N 1
ATOM 1316 C CA . ALA A 1 168 ? 7.538 -3.998 -18.353 1.00 94.12 168 ALA A CA 1
ATOM 1317 C C . ALA A 1 168 ? 7.118 -5.417 -18.774 1.00 94.12 168 ALA A C 1
ATOM 1319 O O . ALA A 1 168 ? 7.802 -6.392 -18.450 1.00 94.12 168 ALA A O 1
ATOM 1320 N N . LYS A 1 169 ? 6.016 -5.561 -19.526 1.00 91.50 169 LYS A N 1
ATOM 1321 C CA . LYS A 1 169 ? 5.539 -6.868 -19.986 1.00 91.50 169 LYS A CA 1
ATOM 1322 C C . LYS A 1 169 ? 6.520 -7.475 -20.994 1.00 91.50 169 LYS A C 1
ATOM 1324 O O . LYS A 1 169 ? 6.712 -6.960 -22.088 1.00 91.50 169 LYS A O 1
ATOM 1329 N N . GLY A 1 170 ? 7.108 -8.616 -20.634 1.00 88.50 170 GLY A N 1
ATOM 1330 C CA . GLY A 1 170 ? 8.064 -9.336 -21.484 1.00 88.50 170 GLY A CA 1
ATOM 1331 C C . GLY A 1 170 ? 9.498 -8.806 -21.412 1.00 88.50 170 GLY A C 1
ATOM 1332 O O . GLY A 1 170 ? 10.380 -9.349 -22.078 1.00 88.50 170 GLY A O 1
ATOM 1333 N N . ARG A 1 171 ? 9.764 -7.790 -20.584 1.00 93.75 171 ARG A N 1
ATOM 1334 C CA . ARG A 1 171 ? 11.119 -7.306 -20.339 1.00 93.75 171 ARG A CA 1
ATOM 1335 C C . ARG A 1 171 ? 11.870 -8.259 -19.410 1.00 93.75 171 ARG A C 1
ATOM 1337 O O . ARG A 1 171 ? 11.473 -8.465 -18.269 1.00 93.75 171 ARG A O 1
ATOM 1344 N N . THR A 1 172 ? 12.989 -8.797 -19.890 1.00 92.38 172 THR A N 1
ATOM 1345 C CA . THR A 1 172 ? 13.810 -9.775 -19.152 1.00 92.38 172 THR A CA 1
ATOM 1346 C C . THR A 1 172 ? 15.091 -9.191 -18.560 1.00 92.38 172 THR A C 1
ATOM 1348 O O . THR A 1 172 ? 15.708 -9.827 -17.712 1.00 92.38 172 THR A O 1
ATOM 1351 N N . GLN A 1 173 ? 15.504 -7.995 -18.989 1.00 95.19 173 GLN A N 1
ATOM 1352 C CA . GLN A 1 173 ? 16.750 -7.359 -18.554 1.00 95.19 173 GLN A CA 1
ATOM 1353 C C . GLN A 1 173 ? 16.486 -6.004 -17.900 1.00 95.19 173 GLN A C 1
ATOM 1355 O O . GLN A 1 173 ? 15.859 -5.120 -18.497 1.00 95.19 173 GLN A O 1
ATOM 1360 N N . TRP A 1 174 ? 17.022 -5.837 -16.693 1.00 96.94 174 TRP A N 1
ATOM 1361 C CA . TRP A 1 174 ? 16.851 -4.660 -15.851 1.00 96.94 174 TRP A CA 1
ATOM 1362 C C . TRP A 1 174 ? 18.210 -4.199 -15.327 1.00 96.94 174 TRP A C 1
ATOM 1364 O O . TRP A 1 174 ? 18.950 -4.979 -14.738 1.00 96.94 174 TRP A O 1
ATOM 1374 N N . SER A 1 175 ? 18.546 -2.936 -15.577 1.00 96.31 175 SER A N 1
ATOM 1375 C CA . SER A 1 175 ? 19.630 -2.236 -14.882 1.00 96.31 175 SER A CA 1
ATOM 1376 C C . SER A 1 175 ? 19.064 -1.484 -13.679 1.00 96.31 175 SER A C 1
ATOM 1378 O O . SER A 1 175 ? 17.892 -1.104 -13.716 1.00 96.31 175 SER A O 1
ATOM 1380 N N . ALA A 1 176 ? 19.893 -1.198 -12.672 1.00 95.25 176 ALA A N 1
ATOM 1381 C CA . ALA A 1 176 ? 19.501 -0.407 -11.500 1.00 95.25 176 ALA A CA 1
ATOM 1382 C C . ALA A 1 176 ? 18.821 0.921 -11.888 1.00 95.25 176 ALA A C 1
ATOM 1384 O O . ALA A 1 176 ? 17.707 1.194 -11.449 1.00 95.25 176 ALA A O 1
ATOM 1385 N N . ASP A 1 177 ? 19.407 1.682 -12.821 1.00 95.31 177 ASP A N 1
ATOM 1386 C CA . ASP A 1 177 ? 18.822 2.940 -13.318 1.00 95.31 177 ASP A CA 1
ATOM 1387 C C . ASP A 1 177 ? 17.422 2.745 -13.911 1.00 95.31 177 ASP A C 1
ATOM 1389 O O . ASP A 1 177 ? 16.516 3.555 -13.714 1.00 95.31 177 ASP A O 1
ATOM 1393 N N . SER A 1 178 ? 17.223 1.647 -14.643 1.00 96.50 178 SER A N 1
ATOM 1394 C CA . SER A 1 178 ? 15.928 1.353 -15.249 1.00 96.50 178 SER A CA 1
ATOM 1395 C C . SER A 1 178 ? 14.893 0.855 -14.242 1.00 96.50 178 SER A C 1
ATOM 1397 O O . SER A 1 178 ? 13.702 1.037 -14.487 1.00 96.50 178 SER A O 1
ATOM 1399 N N . ILE A 1 179 ? 15.331 0.248 -13.134 1.00 96.69 179 ILE A N 1
ATOM 1400 C CA . ILE A 1 179 ? 14.457 -0.116 -12.018 1.00 96.69 179 ILE A CA 1
ATOM 1401 C C . ILE A 1 179 ? 14.028 1.154 -11.286 1.00 96.69 179 ILE A C 1
ATOM 1403 O O . ILE A 1 179 ? 12.836 1.344 -11.092 1.00 96.69 179 ILE A O 1
ATOM 1407 N N . HIS A 1 180 ? 14.950 2.074 -10.989 1.00 95.31 180 HIS A N 1
ATOM 1408 C CA . HIS A 1 180 ? 14.611 3.364 -10.379 1.00 95.31 180 HIS A CA 1
ATOM 1409 C C . HIS A 1 180 ? 13.649 4.196 -11.234 1.00 95.31 180 HIS A C 1
ATOM 1411 O O . HIS A 1 180 ? 12.680 4.758 -10.724 1.00 95.31 180 HIS A O 1
ATOM 1417 N N . GLY A 1 181 ? 13.878 4.257 -12.551 1.00 95.94 181 GLY A N 1
ATOM 1418 C CA . GLY A 1 181 ? 12.950 4.924 -13.466 1.00 95.94 181 GLY A CA 1
ATOM 1419 C C . GLY A 1 181 ? 11.556 4.285 -13.448 1.00 95.94 181 GLY A C 1
ATOM 1420 O O . GLY A 1 181 ? 10.547 4.987 -13.464 1.00 95.94 181 GLY A O 1
ATOM 1421 N N . PHE A 1 182 ? 11.496 2.956 -13.356 1.00 97.25 182 PHE A N 1
ATOM 1422 C CA . PHE A 1 182 ? 10.243 2.209 -13.289 1.00 97.25 182 PHE A CA 1
ATOM 1423 C C . PHE A 1 182 ? 9.511 2.382 -11.955 1.00 97.25 182 PHE A C 1
ATOM 1425 O O . PHE A 1 182 ? 8.311 2.640 -11.953 1.00 97.25 182 PHE A O 1
ATOM 1432 N N . GLU A 1 183 ? 10.232 2.318 -10.837 1.00 96.56 183 GLU A N 1
ATOM 1433 C CA . GLU A 1 183 ? 9.733 2.607 -9.492 1.00 96.56 183 GLU A CA 1
ATOM 1434 C C . GLU A 1 183 ? 9.118 4.008 -9.419 1.00 96.56 183 GLU A C 1
ATOM 1436 O O . GLU A 1 183 ? 7.994 4.178 -8.944 1.00 96.56 183 GLU A O 1
ATOM 1441 N N . SER A 1 184 ? 9.818 5.011 -9.957 1.00 96.19 184 SER A N 1
ATOM 1442 C CA . SER A 1 184 ? 9.322 6.385 -10.027 1.00 96.19 184 SER A CA 1
ATOM 1443 C C . SER A 1 184 ? 8.035 6.491 -10.854 1.00 96.19 184 SER A C 1
ATOM 1445 O O . SER A 1 184 ? 7.077 7.130 -10.414 1.00 96.19 184 SER A O 1
ATOM 1447 N N . ALA A 1 185 ? 7.974 5.826 -12.014 1.00 97.31 185 ALA A N 1
ATOM 1448 C CA . ALA A 1 185 ? 6.789 5.815 -12.871 1.00 97.31 185 ALA A CA 1
ATOM 1449 C C . ALA A 1 185 ? 5.577 5.147 -12.194 1.00 97.31 185 ALA A C 1
ATOM 1451 O O . ALA A 1 185 ? 4.485 5.715 -12.206 1.00 97.31 185 ALA A O 1
ATOM 1452 N N . ILE A 1 186 ? 5.773 3.985 -11.561 1.00 97.06 186 ILE A N 1
ATOM 1453 C CA . ILE A 1 186 ? 4.734 3.271 -10.800 1.00 97.06 186 ILE A CA 1
ATOM 1454 C C . ILE A 1 186 ? 4.232 4.126 -9.641 1.00 97.06 186 ILE A C 1
ATOM 1456 O O . ILE A 1 186 ? 3.027 4.311 -9.489 1.00 97.06 186 ILE A O 1
ATOM 1460 N N . THR A 1 187 ? 5.147 4.675 -8.841 1.00 97.06 187 THR A N 1
ATOM 1461 C CA . THR A 1 187 ? 4.808 5.469 -7.652 1.00 97.06 187 THR A CA 1
ATOM 1462 C C . THR A 1 187 ? 4.015 6.7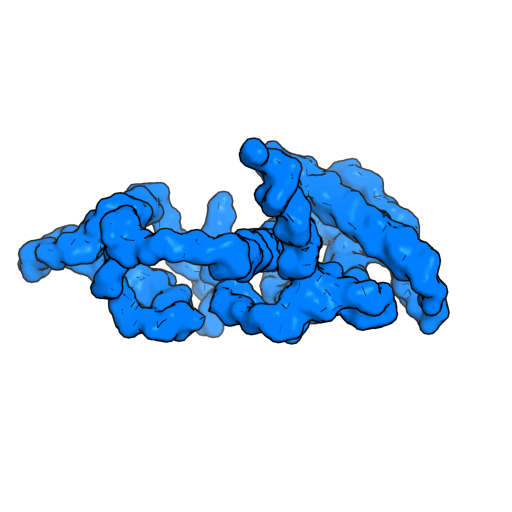12 -8.037 1.00 97.06 187 THR A C 1
ATOM 1464 O O . THR A 1 187 ? 3.008 7.046 -7.410 1.00 97.06 187 THR A O 1
ATOM 1467 N N . LYS A 1 188 ? 4.428 7.389 -9.113 1.00 97.38 188 LYS A N 1
ATOM 1468 C CA 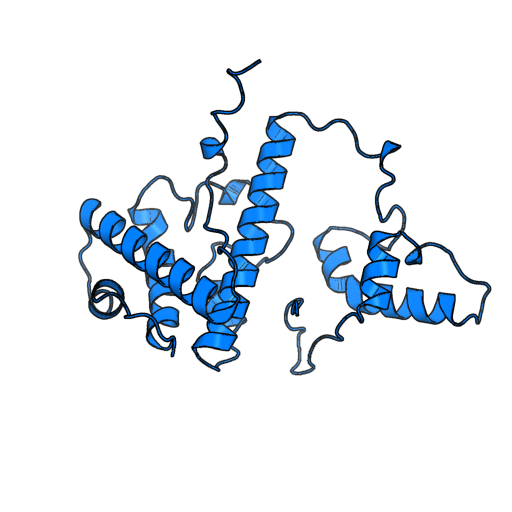. LYS A 1 188 ? 3.701 8.539 -9.642 1.00 97.38 188 LYS A CA 1
ATOM 1469 C C . LYS A 1 188 ? 2.298 8.145 -10.104 1.00 97.38 188 LYS A C 1
ATOM 1471 O O . LYS A 1 188 ? 1.329 8.757 -9.671 1.00 97.38 188 LYS A O 1
ATOM 1476 N N . TYR A 1 189 ? 2.177 7.104 -10.925 1.00 98.12 189 TYR A N 1
ATOM 1477 C CA . TYR A 1 189 ? 0.877 6.673 -11.438 1.00 98.12 189 TYR A CA 1
ATOM 1478 C C . TYR A 1 189 ? -0.063 6.203 -10.325 1.00 98.12 189 TYR A C 1
ATOM 1480 O O . TYR A 1 189 ? -1.239 6.557 -10.336 1.00 98.12 189 TYR A O 1
ATOM 1488 N N . TYR A 1 190 ? 0.452 5.474 -9.331 1.00 98.00 190 TYR A N 1
ATOM 1489 C CA . TYR A 1 190 ? -0.279 5.098 -8.122 1.00 98.00 190 TYR A CA 1
ATOM 1490 C C . TYR A 1 190 ? -0.843 6.320 -7.397 1.00 98.00 190 TYR A C 1
ATOM 1492 O O . TYR A 1 190 ? -2.048 6.401 -7.173 1.00 98.00 190 TYR A O 1
ATOM 1500 N N . THR A 1 191 ? 0.018 7.281 -7.055 1.00 98.06 191 THR A N 1
ATOM 1501 C CA . THR A 1 191 ? -0.387 8.445 -6.255 1.00 98.06 191 THR A CA 1
ATOM 1502 C C . THR A 1 191 ? -1.356 9.356 -7.013 1.00 98.06 191 THR A C 1
ATOM 1504 O O . THR A 1 191 ? -2.330 9.819 -6.420 1.00 98.06 191 THR A O 1
ATOM 1507 N N . GLU A 1 192 ? -1.155 9.562 -8.319 1.00 97.69 192 GLU A N 1
ATOM 1508 C CA . GLU A 1 192 ? -2.085 10.308 -9.178 1.00 97.69 192 GLU A CA 1
ATOM 1509 C C . GLU A 1 192 ? -3.438 9.592 -9.293 1.00 97.69 192 GLU A C 1
ATOM 1511 O O . GLU A 1 192 ? -4.474 10.199 -9.032 1.00 97.69 192 GLU A O 1
ATOM 1516 N N . SER A 1 193 ? -3.442 8.290 -9.599 1.00 97.94 193 SER A N 1
ATOM 1517 C CA . SER A 1 193 ? -4.668 7.477 -9.691 1.00 97.94 193 SER A CA 1
ATOM 1518 C C . SER A 1 193 ? -5.467 7.504 -8.391 1.00 97.94 193 SER A C 1
ATOM 1520 O O . SER A 1 193 ? -6.692 7.650 -8.394 1.00 97.94 193 SER A O 1
ATOM 1522 N N . PHE A 1 194 ? -4.763 7.379 -7.268 1.00 97.75 194 PHE A N 1
ATOM 1523 C CA . PHE A 1 194 ? -5.365 7.422 -5.950 1.00 97.75 194 PHE A CA 1
ATOM 1524 C C . PHE A 1 194 ? -5.995 8.791 -5.671 1.00 97.75 194 PHE A C 1
ATOM 1526 O O . PHE A 1 194 ? -7.157 8.861 -5.269 1.00 97.75 194 PHE A O 1
ATOM 1533 N N . TYR A 1 195 ? -5.270 9.883 -5.931 1.00 96.88 195 TYR A N 1
ATOM 1534 C CA . TYR A 1 195 ? -5.789 11.234 -5.730 1.00 96.88 195 TYR A CA 1
ATOM 1535 C C . TYR A 1 195 ? -7.027 11.506 -6.591 1.00 96.88 195 TYR A C 1
ATOM 1537 O O . TYR A 1 195 ? -8.026 12.004 -6.075 1.00 96.88 195 TYR A O 1
ATOM 1545 N N . GLU A 1 196 ? -7.006 11.118 -7.868 1.00 97.00 196 GLU A N 1
ATOM 1546 C CA . GLU A 1 196 ? -8.139 11.297 -8.786 1.00 97.00 196 GLU A CA 1
ATOM 1547 C C . GLU A 1 196 ? -9.406 10.568 -8.312 1.00 97.00 196 GLU A C 1
ATOM 1549 O O . GLU A 1 196 ? -10.520 11.074 -8.458 1.00 97.00 196 GLU A O 1
ATOM 1554 N N . LEU A 1 197 ? -9.264 9.384 -7.708 1.00 95.56 197 LEU A N 1
ATOM 1555 C CA . LEU A 1 197 ? -10.411 8.586 -7.275 1.00 95.56 197 LEU A CA 1
ATOM 1556 C C . LEU A 1 197 ? -10.867 8.885 -5.838 1.00 95.56 197 LEU A C 1
ATOM 1558 O O . LEU A 1 197 ? -12.071 8.832 -5.553 1.00 95.56 197 LEU A O 1
ATOM 1562 N N . PHE A 1 198 ? -9.949 9.186 -4.922 1.00 95.31 198 PHE A N 1
ATOM 1563 C CA . PHE A 1 198 ? -10.239 9.333 -3.489 1.00 95.31 198 PHE A CA 1
ATOM 1564 C C . PHE A 1 198 ? -10.143 10.775 -2.975 1.00 95.31 198 PHE A C 1
ATOM 1566 O O . PHE A 1 198 ? -10.699 11.071 -1.918 1.00 95.31 198 PHE A O 1
ATOM 1573 N N . GLY A 1 199 ? -9.510 11.685 -3.718 1.00 94.44 199 GLY A N 1
ATOM 1574 C CA . GLY A 1 199 ? -9.437 13.111 -3.389 1.00 94.44 199 GLY A CA 1
ATOM 1575 C C . GLY A 1 199 ? -8.462 13.467 -2.261 1.00 94.44 199 GLY A C 1
ATOM 1576 O O . GLY A 1 199 ? -8.553 14.562 -1.706 1.00 94.44 199 GLY A O 1
ATOM 1577 N N . HIS A 1 200 ? -7.543 12.570 -1.897 1.00 94.44 200 HIS A N 1
ATOM 1578 C CA . HIS A 1 200 ? -6.467 12.850 -0.944 1.00 94.44 200 HIS A CA 1
ATOM 1579 C C . HIS A 1 200 ? -5.146 12.213 -1.377 1.00 94.44 200 HIS A C 1
ATOM 1581 O O . HIS A 1 200 ? -5.113 11.368 -2.267 1.00 94.44 200 HIS A O 1
ATOM 1587 N N . ALA A 1 201 ? -4.047 12.662 -0.768 1.00 95.56 201 ALA A N 1
ATOM 1588 C CA . ALA A 1 201 ? -2.731 12.092 -1.023 1.00 95.56 201 ALA A CA 1
ATOM 1589 C C . ALA A 1 201 ? -2.689 10.631 -0.557 1.00 95.56 201 ALA A C 1
ATOM 1591 O O . ALA A 1 201 ? -3.163 10.331 0.542 1.00 95.56 201 ALA A O 1
ATOM 1592 N N . ALA A 1 202 ? -2.122 9.762 -1.391 1.00 97.06 202 ALA A N 1
ATOM 1593 C CA . ALA A 1 202 ? -1.885 8.367 -1.048 1.00 97.06 202 ALA A CA 1
ATOM 1594 C C . ALA A 1 202 ? -0.677 8.223 -0.118 1.00 97.06 202 ALA A C 1
ATOM 1596 O O . ALA A 1 202 ? 0.263 9.025 -0.156 1.00 97.06 202 ALA A O 1
ATOM 1597 N N . VAL A 1 203 ? -0.678 7.157 0.667 1.00 95.94 203 VAL A N 1
ATOM 1598 C CA . VAL A 1 203 ? 0.474 6.685 1.422 1.00 95.94 203 VAL A CA 1
ATOM 1599 C C . VAL A 1 203 ? 1.377 5.895 0.486 1.00 95.94 203 VAL A C 1
ATOM 1601 O O . VAL A 1 203 ? 0.918 5.013 -0.234 1.00 95.94 203 VAL A O 1
ATOM 1604 N N . VAL A 1 204 ? 2.668 6.214 0.496 1.00 93.19 204 VAL A N 1
ATOM 1605 C CA . VAL A 1 204 ? 3.701 5.460 -0.224 1.00 93.19 204 VAL A CA 1
ATOM 1606 C C . VAL A 1 204 ? 4.477 4.580 0.758 1.00 93.19 204 VAL A C 1
ATOM 1608 O O . VAL A 1 204 ? 4.632 4.980 1.918 1.00 93.19 204 VAL A O 1
ATOM 1611 N N . PRO A 1 205 ? 4.986 3.413 0.321 1.00 89.06 205 PRO A N 1
ATOM 1612 C CA . PRO A 1 205 ? 5.838 2.571 1.151 1.00 89.06 205 PRO A CA 1
ATOM 1613 C C . PRO A 1 205 ? 7.010 3.364 1.725 1.00 89.06 205 PRO A C 1
ATOM 1615 O O . PRO A 1 205 ? 7.652 4.153 1.027 1.00 89.06 205 PRO A O 1
ATOM 1618 N N . MET A 1 206 ? 7.288 3.154 3.008 1.00 88.06 206 MET A N 1
ATOM 1619 C CA . MET A 1 206 ? 8.386 3.810 3.711 1.00 88.06 206 MET A CA 1
ATOM 1620 C C . MET A 1 206 ? 9.381 2.777 4.218 1.00 88.06 206 MET A C 1
ATOM 1622 O O . MET A 1 206 ? 9.008 1.669 4.598 1.00 88.06 206 MET A O 1
ATOM 1626 N N . ARG A 1 207 ? 10.652 3.171 4.301 1.00 88.19 207 ARG A N 1
ATOM 1627 C CA . ARG A 1 207 ? 11.670 2.393 5.011 1.00 88.19 207 ARG A CA 1
ATOM 1628 C C . ARG A 1 207 ? 11.772 2.866 6.456 1.00 88.19 207 ARG A C 1
ATOM 1630 O O . ARG A 1 207 ? 11.687 4.064 6.731 1.00 88.19 207 ARG A O 1
ATOM 1637 N N . LEU A 1 208 ? 11.992 1.944 7.389 1.00 84.94 208 LEU A N 1
ATOM 1638 C CA . LEU A 1 208 ? 12.092 2.280 8.816 1.00 84.94 208 LEU A CA 1
ATOM 1639 C C . LEU A 1 208 ? 13.341 3.123 9.153 1.00 84.94 208 LEU A C 1
ATOM 1641 O O . LEU A 1 208 ? 13.332 3.927 10.086 1.00 84.94 208 LEU A O 1
ATOM 1645 N N . ASP A 1 209 ? 14.410 3.003 8.371 1.00 81.81 209 ASP A N 1
ATOM 1646 C CA . ASP A 1 209 ? 15.608 3.838 8.501 1.00 81.81 209 ASP A CA 1
ATOM 1647 C C . ASP A 1 209 ? 15.384 5.284 8.012 1.00 81.81 209 ASP A C 1
ATOM 1649 O O . ASP A 1 209 ? 16.070 6.210 8.440 1.00 81.81 209 ASP A O 1
ATOM 1653 N N . SER A 1 210 ? 14.356 5.549 7.204 1.00 66.81 210 SER A N 1
ATOM 1654 C CA . SER A 1 210 ? 14.099 6.890 6.657 1.00 66.81 210 SER A CA 1
ATOM 1655 C C . SER A 1 210 ? 13.723 7.927 7.725 1.00 66.81 210 SER A C 1
ATOM 1657 O O . SER A 1 210 ? 13.793 9.130 7.481 1.00 66.81 210 SER A O 1
ATOM 1659 N N . PHE A 1 211 ? 13.406 7.502 8.950 1.00 61.28 211 PHE A N 1
ATOM 1660 C CA . PHE A 1 211 ? 13.078 8.395 10.062 1.00 61.28 211 PHE A CA 1
ATOM 1661 C C . PHE A 1 211 ? 14.306 8.979 10.801 1.00 61.28 211 PHE A C 1
ATOM 1663 O O . PHE A 1 211 ? 14.179 9.486 11.921 1.00 61.28 211 PHE A O 1
ATOM 1670 N N . HIS A 1 212 ? 15.522 8.904 10.248 1.00 52.88 212 HIS A N 1
ATOM 1671 C CA . HIS A 1 212 ? 16.748 9.390 10.906 1.00 52.88 212 HIS A CA 1
ATOM 1672 C C . HIS A 1 212 ? 16.804 10.914 11.183 1.00 52.88 212 HIS A C 1
ATOM 1674 O O . HIS A 1 212 ? 17.661 11.349 11.949 1.00 52.88 212 HIS A O 1
ATOM 1680 N N . THR A 1 213 ? 15.888 11.733 10.658 1.00 48.12 213 THR A N 1
ATOM 1681 C CA . THR A 1 213 ? 16.027 13.206 10.618 1.00 48.12 213 THR A CA 1
ATOM 1682 C C . THR A 1 213 ? 15.334 14.027 11.711 1.00 48.12 213 THR A C 1
ATOM 1684 O O . THR A 1 213 ? 15.483 15.244 11.712 1.00 48.12 213 THR A O 1
ATOM 1687 N N . PHE A 1 214 ? 14.638 13.438 12.687 1.00 43.50 214 PHE A N 1
ATOM 1688 C CA . PHE A 1 214 ? 13.951 14.246 13.717 1.00 43.50 214 PHE A CA 1
ATOM 1689 C C . PHE A 1 214 ? 14.824 14.688 14.906 1.00 43.50 214 PHE A C 1
ATOM 1691 O O . PHE A 1 214 ? 14.326 15.343 15.816 1.00 43.50 214 PHE A O 1
ATOM 1698 N N . SER A 1 215 ? 16.122 14.366 14.926 1.00 36.03 215 SER A N 1
ATOM 1699 C CA . SER A 1 215 ? 16.952 14.536 16.130 1.00 36.03 215 SER A CA 1
ATOM 1700 C C . SER A 1 215 ? 17.814 15.808 16.188 1.00 36.03 215 SER A C 1
ATOM 1702 O O . SER A 1 215 ? 18.719 15.870 17.017 1.00 36.03 215 SER A O 1
ATOM 1704 N N . SER A 1 216 ? 17.581 16.822 15.348 1.00 35.88 216 SER A N 1
ATOM 1705 C CA . SER A 1 216 ? 18.461 18.008 15.307 1.00 35.88 216 SER A CA 1
ATOM 1706 C C . SER A 1 216 ? 17.769 19.359 15.094 1.00 35.88 216 SER A C 1
ATOM 1708 O O . SER A 1 216 ? 18.383 20.281 14.561 1.00 35.88 216 SER A O 1
ATOM 1710 N N . VAL A 1 217 ? 16.531 19.524 15.568 1.00 36.94 217 VAL A N 1
ATOM 1711 C CA . VAL A 1 217 ? 15.945 20.861 15.775 1.00 36.94 217 VAL A CA 1
ATOM 1712 C C . VAL A 1 217 ? 15.141 20.883 17.078 1.00 36.94 217 VAL A C 1
ATOM 1714 O O . VAL A 1 217 ? 13.935 20.653 17.075 1.00 36.94 217 VAL A O 1
ATOM 1717 N N . VAL A 1 218 ? 15.830 21.159 18.187 1.00 37.38 218 VAL A N 1
ATOM 1718 C CA . VAL A 1 218 ? 15.278 21.821 19.381 1.00 37.38 218 VAL A CA 1
ATOM 1719 C C . VAL A 1 218 ? 16.291 22.865 19.820 1.00 37.38 218 VAL A C 1
ATOM 1721 O O . VAL A 1 218 ? 17.490 22.507 19.878 1.00 37.38 218 VAL A O 1
#

Foldseek 3Di:
DAQPDDDPDPDGQDDDDPVNVVCQQVVVLPPCDPPPDPSNVSSVVVQVSCVVVCVLVVHPTCPCGPPDPVRDPDDDPLRVLVVVLQVLQLQQLRLLQVLLCVFLVDNDSVLSCVLAPDSDSHDDDLVCLCAACNPPQLVRPQVSLLSSLVSVVNGNAPDDQDVLSVVSVPDDDDDSVSSVVSSVSSVVSSQVSSCRVPVDGGRDNHHSCVSPPPPPDD

Sequence (218 aa):
MFHLGYGDGDEPHALLTTQQWQDIVQGKITKQGKAGSHAQARSASLEELLRPAFSACSMDDLTGFPVLPDAVPLLDVNRTKELLWELAEMNFRYEFLALDVRASGLNQPDECQTCFMSPRLIGMDFNESQRGFAALETDECLPYLLCMAGFMRDWSVPCERPKEIDNAKGRTQWSADSIHGFESAITKYYTESFYELFGHAAVVPMRLDSFHTFSSVV

Organism: NCBI:txid1033252

Radius of gyration: 20.29 Å; chains: 1; bounding box: 50×39×54 Å